Protein AF-0000000075737785 (afdb_homodimer)

Radius of gyration: 27.34 Å; Cα contacts (8 Å, |Δi|>4): 388; chains: 2; bounding box: 65×76×99 Å

Solvent-accessible surface area (backbone atoms only — not comparable to full-atom values): 17115 Å² total; per-residue (Å²): 66,67,68,53,70,59,33,53,51,43,52,52,50,52,49,55,22,55,77,32,73,90,43,61,46,36,66,65,58,53,18,66,75,45,73,43,58,61,70,62,47,52,55,38,50,51,54,36,37,74,68,53,48,28,42,78,43,83,66,94,82,32,24,32,30,54,35,78,55,47,76,72,43,24,50,37,68,54,41,52,72,66,42,72,69,53,69,54,59,80,85,44,52,63,68,82,38,62,66,46,37,35,50,51,50,52,50,49,53,53,39,49,51,50,51,50,54,34,52,69,39,23,47,44,56,49,52,48,47,32,50,54,51,49,47,53,60,65,57,46,83,64,77,69,57,74,74,66,82,84,68,73,88,123,66,68,68,53,68,60,32,52,52,42,51,49,51,51,49,54,22,55,77,33,73,91,43,60,45,37,66,65,58,54,19,63,75,44,73,42,57,60,70,60,47,53,56,39,51,50,51,36,38,75,68,53,47,28,42,78,44,84,65,95,81,31,23,30,30,53,35,78,55,47,76,72,44,23,48,36,67,55,39,51,75,67,42,73,69,54,70,52,59,80,86,42,52,65,70,82,38,60,67,45,37,36,49,50,50,52,52,49,54,52,39,49,51,50,51,51,52,33,53,68,39,22,47,44,57,49,52,48,46,31,49,52,52,50,48,53,61,66,57,42,85,62,78,70,57,77,72,63,84,73,70,77,79,123

pLDDT: mean 84.21, std 17.48, range [23.59, 98.0]

Sequence (308 aa):
MRLQKSTMCGLYAVLELAANPDRQVSAGDIADKYDISLNHLAKVLRALVRARLIESVRGPGGGYRFAGNPKRVTLLDIIALFEDTGLDLQEAASDDHEESRALHKVLRDIDEIAMTTLRSVSITSLLKVIDTERRKTERGPNGASARHSSAGRAMRLQKSTMCGLYAVLELAANPDRQVSAGDIADKYDISLNHLAKVLRALVRARLIESVRGPGGGYRFAGNPKRVTLLDIIALFEDTGLDLQEAASDDHEESRALHKVLRDIDEIAMTTLRSVSITSLLKVIDTERRKTERGPNGASARHSSAGRA

Organism: Rhodopseudomonas palustris (strain ATCC BAA-98 / CGA009) (NCBI:txid258594)

Secondary structure (DSSP, 8-state):
----HHHHHHHHHHHHHHH-TTS-B-HHHHHHHHT--HHHHHHHHHHHHHTTSEEEE-STT-EEEE-S-TTT-BHHHHHHHHS--S---TTSPPTTSHHHHHHHHHHHHHHHHHHHHHHH-BHHHHHHHHHHHHHHHHS-GGGGGGG-------/----HHHHHHHHHHHHHHH-TTS-B-HHHHHHHHT--HHHHHHHHHHHHHTTSEEEE-STT-EEEE-S-TTT-BHHHHHTTTS--S---TTSPPTTSHHHHHHHHHHHHHHHHHHHHHHH-BHHHHHHHHHHHHHHHHS-GGGGGGGSTTSTT-

Structure (mmCIF, N/CA/C/O backbone):
data_AF-0000000075737785-model_v1
#
loop_
_entity.id
_entity.type
_entity.pdbx_description
1 polymer 'RrF2 family transcriptional regulator'
#
loop_
_atom_site.group_PDB
_atom_site.id
_atom_site.type_symbol
_atom_site.label_atom_id
_atom_site.label_alt_id
_atom_site.label_comp_id
_atom_site.label_asym_id
_atom_site.label_entity_id
_atom_site.label_seq_id
_atom_site.pdbx_PDB_ins_code
_atom_site.Cartn_x
_atom_site.Cartn_y
_atom_site.Cartn_z
_atom_site.occupancy
_atom_site.B_iso_or_equiv
_atom_site.auth_seq_id
_atom_site.auth_comp_id
_atom_site.auth_asym_id
_atom_site.auth_atom_id
_atom_site.pdbx_PDB_model_num
ATOM 1 N N . MET A 1 1 ? -2.008 0.371 -5.449 1 64.19 1 MET A N 1
ATOM 2 C CA . MET A 1 1 ? -0.702 -0.076 -4.969 1 64.19 1 MET A CA 1
ATOM 3 C C . MET A 1 1 ? 0.105 -0.707 -6.098 1 64.19 1 MET A C 1
ATOM 5 O O . MET A 1 1 ? -0.453 -1.386 -6.961 1 64.19 1 MET A O 1
ATOM 9 N N . ARG A 1 2 ? 1.366 -0.254 -6.277 1 74.62 2 ARG A N 1
ATOM 10 C CA . ARG A 1 2 ? 2.24 -0.829 -7.293 1 74.62 2 ARG A CA 1
ATOM 11 C C . ARG A 1 2 ? 3.066 -1.977 -6.719 1 74.62 2 ARG A C 1
ATOM 13 O O . ARG A 1 2 ? 3.82 -1.788 -5.762 1 74.62 2 ARG A O 1
ATOM 20 N N . LEU A 1 3 ? 2.811 -3.174 -7.172 1 84.56 3 LEU A N 1
ATOM 21 C CA . LEU A 1 3 ? 3.564 -4.34 -6.723 1 84.56 3 LEU A CA 1
ATOM 22 C C . LEU A 1 3 ? 4.816 -4.539 -7.57 1 84.56 3 LEU A C 1
ATOM 24 O O . LEU A 1 3 ? 4.789 -4.324 -8.781 1 84.56 3 LEU A O 1
ATOM 28 N N . GLN A 1 4 ? 5.828 -4.902 -6.895 1 87.06 4 GLN A N 1
ATOM 29 C CA . GLN A 1 4 ? 7.078 -5.199 -7.586 1 87.06 4 GLN A CA 1
ATOM 30 C C . GLN A 1 4 ? 6.918 -6.383 -8.531 1 87.06 4 GLN A C 1
ATOM 32 O O . GLN A 1 4 ? 6.027 -7.215 -8.352 1 87.06 4 GLN A O 1
ATOM 37 N N . LYS A 1 5 ? 7.797 -6.418 -9.469 1 89.88 5 LYS A N 1
ATOM 38 C CA . LYS A 1 5 ? 7.785 -7.508 -10.438 1 89.88 5 LYS A CA 1
ATOM 39 C C . LYS A 1 5 ? 7.988 -8.859 -9.758 1 89.88 5 LYS A C 1
ATOM 41 O O . LYS A 1 5 ? 7.324 -9.836 -10.102 1 89.88 5 LYS A O 1
ATOM 46 N N . SER A 1 6 ? 8.883 -8.852 -8.805 1 93.75 6 SER A N 1
ATOM 47 C CA . SER A 1 6 ? 9.164 -10.086 -8.078 1 93.75 6 SER A CA 1
ATOM 48 C C . SER A 1 6 ? 7.926 -10.578 -7.328 1 93.75 6 SER A C 1
ATOM 50 O O . SER A 1 6 ? 7.691 -11.781 -7.23 1 93.75 6 SER A O 1
ATOM 52 N N . THR A 1 7 ? 7.211 -9.656 -6.824 1 93.19 7 THR A N 1
ATOM 53 C CA . THR A 1 7 ? 5.988 -10.008 -6.105 1 93.19 7 THR A CA 1
ATOM 54 C C . THR A 1 7 ? 4.988 -10.688 -7.035 1 93.19 7 THR A C 1
ATOM 56 O O . THR A 1 7 ? 4.445 -11.742 -6.711 1 93.19 7 THR A O 1
ATOM 59 N N . MET A 1 8 ? 4.801 -10.102 -8.172 1 92.44 8 MET A N 1
ATOM 60 C CA . MET A 1 8 ? 3.875 -10.672 -9.148 1 92.44 8 MET A CA 1
ATOM 61 C C . MET A 1 8 ? 4.348 -12.047 -9.602 1 92.44 8 MET A C 1
ATOM 63 O O . MET A 1 8 ? 3.551 -12.992 -9.68 1 92.44 8 MET A O 1
ATOM 67 N N . CYS A 1 9 ? 5.586 -12.125 -9.852 1 93.94 9 CYS A N 1
ATOM 68 C CA . CYS A 1 9 ? 6.176 -13.398 -10.25 1 93.94 9 CYS A CA 1
ATOM 69 C C . CYS A 1 9 ? 5.922 -14.469 -9.195 1 93.94 9 CYS A C 1
ATOM 71 O O . CYS A 1 9 ? 5.512 -15.586 -9.523 1 93.94 9 CYS A O 1
ATOM 73 N N . GLY A 1 10 ? 6.133 -14.094 -7.984 1 95.62 10 GLY A N 1
ATOM 74 C CA . GLY A 1 10 ? 5.906 -15.023 -6.891 1 95.62 10 GLY A CA 1
ATOM 75 C C . GLY A 1 10 ? 4.457 -15.461 -6.766 1 95.62 10 GLY A C 1
ATOM 76 O O . GLY A 1 10 ? 4.172 -16.641 -6.551 1 95.62 10 GLY A O 1
ATOM 77 N N . LEU A 1 11 ? 3.631 -14.492 -6.926 1 95 11 LEU A N 1
ATOM 78 C CA . LEU A 1 11 ? 2.205 -14.781 -6.828 1 95 11 LEU A CA 1
ATOM 79 C C . LEU A 1 11 ? 1.763 -15.711 -7.953 1 95 11 LEU A C 1
ATOM 81 O O . LEU A 1 11 ? 1.036 -16.688 -7.715 1 95 11 LEU A O 1
ATOM 85 N N . TYR A 1 12 ? 2.205 -15.508 -9.125 1 94.25 12 TYR A N 1
ATOM 86 C CA . TYR A 1 12 ? 1.896 -16.375 -10.258 1 94.25 12 TYR A CA 1
ATOM 87 C C . TYR A 1 12 ? 2.422 -17.781 -10.023 1 94.25 12 TYR A C 1
ATOM 89 O O . TYR A 1 12 ? 1.706 -18.766 -10.234 1 94.25 12 TYR A O 1
ATOM 97 N N . ALA A 1 13 ? 3.639 -17.844 -9.609 1 95.56 13 ALA A N 1
ATOM 98 C CA . ALA A 1 13 ? 4.285 -19.141 -9.414 1 95.56 13 ALA A CA 1
ATOM 99 C C . ALA A 1 13 ? 3.535 -19.969 -8.375 1 95.56 13 ALA A C 1
ATOM 101 O O . ALA A 1 13 ? 3.211 -21.141 -8.625 1 95.56 13 ALA A O 1
ATOM 102 N N . VAL A 1 14 ? 3.238 -19.375 -7.266 1 96.31 14 VAL A N 1
ATOM 103 C CA . VAL A 1 14 ? 2.584 -20.094 -6.18 1 96.31 14 VAL A CA 1
ATOM 104 C C . VAL A 1 14 ? 1.186 -20.531 -6.617 1 96.31 14 VAL A C 1
ATOM 106 O O . VAL A 1 14 ? 0.771 -21.656 -6.363 1 96.31 14 VAL A O 1
ATOM 109 N N . LEU A 1 15 ? 0.499 -19.609 -7.273 1 94.06 15 LEU A N 1
ATOM 110 C CA . LEU A 1 15 ? -0.853 -19.922 -7.719 1 94.06 15 LEU A CA 1
ATOM 111 C C . LEU A 1 15 ? -0.834 -21.062 -8.727 1 94.06 15 LEU A C 1
ATOM 113 O O . LEU A 1 15 ? -1.658 -21.984 -8.656 1 94.06 15 LEU A O 1
ATOM 117 N N . GLU A 1 16 ? 0.084 -21.016 -9.648 1 93.38 16 GLU A N 1
ATOM 118 C CA . GLU A 1 16 ? 0.229 -22.078 -10.648 1 93.38 16 GLU A CA 1
ATOM 119 C C . GLU A 1 16 ? 0.479 -23.422 -9.992 1 93.38 16 GLU A C 1
ATOM 121 O O . GLU A 1 16 ? -0.161 -24.422 -10.344 1 93.38 16 GLU A O 1
ATOM 126 N N . LEU A 1 17 ? 1.338 -23.406 -9.078 1 95.88 17 LEU A N 1
ATOM 127 C CA . LEU A 1 17 ? 1.709 -24.656 -8.414 1 95.88 17 LEU A CA 1
ATOM 128 C C . LEU A 1 17 ? 0.573 -25.156 -7.527 1 95.88 17 LEU A C 1
ATOM 130 O O . LEU A 1 17 ? 0.324 -26.359 -7.457 1 95.88 17 LEU A O 1
ATOM 134 N N . ALA A 1 18 ? -0.087 -24.266 -6.863 1 94.75 18 ALA A N 1
ATOM 135 C CA . ALA A 1 18 ? -1.2 -24.656 -5.996 1 94.75 18 ALA A CA 1
ATOM 136 C C . ALA A 1 18 ? -2.371 -25.188 -6.816 1 94.75 18 ALA A C 1
ATOM 138 O O . ALA A 1 18 ? -3.117 -26.047 -6.352 1 94.75 18 ALA A O 1
ATOM 139 N N . ALA A 1 19 ? -2.582 -24.609 -7.996 1 91.62 19 ALA A N 1
ATOM 140 C CA . ALA A 1 19 ? -3.662 -25.031 -8.883 1 91.62 19 ALA A CA 1
ATOM 141 C C . ALA A 1 19 ? -3.389 -26.422 -9.453 1 91.62 19 ALA A C 1
ATOM 143 O O . ALA A 1 19 ? -4.293 -27.078 -9.977 1 91.62 19 ALA A O 1
ATOM 144 N N . ASN A 1 20 ? -2.129 -26.844 -9.383 1 89.94 20 ASN A N 1
ATOM 145 C CA . ASN A 1 20 ? -1.696 -28.156 -9.867 1 89.94 20 ASN A CA 1
ATOM 146 C C . ASN A 1 20 ? -1.017 -28.953 -8.766 1 89.94 20 ASN A C 1
ATOM 148 O O . ASN A 1 20 ? 0.161 -29.297 -8.875 1 89.94 20 ASN A O 1
ATOM 152 N N . PRO A 1 21 ? -1.768 -29.359 -7.797 1 87.31 21 PRO A N 1
ATOM 153 C CA . PRO A 1 21 ? -1.162 -29.969 -6.609 1 87.31 21 PRO A CA 1
ATOM 154 C C . PRO A 1 21 ? -0.542 -31.328 -6.898 1 87.31 21 PRO A C 1
ATOM 156 O O . PRO A 1 21 ? 0.352 -31.781 -6.176 1 87.31 21 PRO A O 1
ATOM 159 N N . ASP A 1 22 ? -0.932 -32.031 -7.922 1 86.75 22 ASP A N 1
ATOM 160 C CA . ASP A 1 22 ? -0.483 -33.375 -8.195 1 86.75 22 ASP A CA 1
ATOM 161 C C . ASP A 1 22 ? 0.619 -33.406 -9.25 1 86.75 22 ASP A C 1
ATOM 163 O O . ASP A 1 22 ? 1.027 -34.469 -9.711 1 86.75 22 ASP A O 1
ATOM 167 N N . ARG A 1 23 ? 1.037 -32.25 -9.633 1 88.5 23 ARG A N 1
ATOM 168 C CA . ARG A 1 23 ? 2.029 -32.188 -10.703 1 88.5 23 ARG A CA 1
ATOM 169 C C . ARG A 1 23 ? 3.188 -31.281 -10.336 1 88.5 23 ARG A C 1
ATOM 171 O O . ARG A 1 23 ? 3.006 -30.312 -9.594 1 88.5 23 ARG A O 1
ATOM 178 N N . GLN A 1 24 ? 4.348 -31.672 -10.766 1 93.75 24 GLN A N 1
ATOM 179 C CA . GLN A 1 24 ? 5.508 -30.797 -10.742 1 93.75 24 GLN A CA 1
ATOM 180 C C . GLN A 1 24 ? 5.555 -29.906 -11.984 1 93.75 24 GLN A C 1
ATOM 182 O O . GLN A 1 24 ? 5.285 -30.375 -13.094 1 93.75 24 GLN A O 1
ATOM 187 N N . VAL A 1 25 ? 5.75 -28.688 -11.773 1 95.56 25 VAL A N 1
ATOM 188 C CA . VAL A 1 25 ? 5.82 -27.75 -12.891 1 95.56 25 VAL A CA 1
ATOM 189 C C . VAL A 1 25 ? 7.23 -27.172 -13 1 95.56 25 VAL A C 1
ATOM 191 O O . VAL A 1 25 ? 7.812 -26.75 -11.992 1 95.56 25 VAL A O 1
ATOM 194 N N . SER A 1 26 ? 7.77 -27.172 -14.195 1 95.38 26 SER A N 1
ATOM 195 C CA . SER A 1 26 ? 9.125 -26.656 -14.383 1 95.38 26 SER A CA 1
ATOM 196 C C . SER A 1 26 ? 9.141 -25.125 -14.375 1 95.38 26 SER A C 1
ATOM 198 O O . SER A 1 26 ? 8.117 -24.484 -14.656 1 95.38 26 SER A O 1
ATOM 200 N N . ALA A 1 27 ? 10.367 -24.562 -14.016 1 95.94 27 ALA A N 1
ATOM 201 C CA . ALA A 1 27 ? 10.531 -23.125 -14.102 1 95.94 27 ALA A CA 1
ATOM 202 C C . ALA A 1 27 ? 10.258 -22.625 -15.516 1 95.94 27 ALA A C 1
ATOM 204 O O . ALA A 1 27 ? 9.672 -21.547 -15.695 1 95.94 27 ALA A O 1
ATOM 205 N N . GLY A 1 28 ? 10.648 -23.375 -16.5 1 95.38 28 GLY A N 1
ATOM 206 C CA . GLY A 1 28 ? 10.414 -23.016 -17.891 1 95.38 28 GLY A CA 1
ATOM 207 C C . GLY A 1 28 ? 8.945 -22.891 -18.234 1 95.38 28 GLY A C 1
ATOM 208 O O . GLY A 1 28 ? 8.531 -21.953 -18.906 1 95.38 28 GLY A O 1
ATOM 209 N N . ASP A 1 29 ? 8.172 -23.859 -17.797 1 94.62 29 ASP A N 1
ATOM 210 C CA . ASP A 1 29 ? 6.738 -23.844 -18.062 1 94.62 29 ASP A CA 1
ATOM 211 C C . ASP A 1 29 ? 6.074 -22.609 -17.438 1 94.62 29 ASP A C 1
ATOM 213 O O . ASP A 1 29 ? 5.238 -21.969 -18.078 1 94.62 29 ASP A O 1
ATOM 217 N N . ILE A 1 30 ? 6.438 -22.328 -16.219 1 95 30 ILE A N 1
ATOM 218 C CA . ILE A 1 30 ? 5.875 -21.188 -15.516 1 95 30 ILE A CA 1
ATOM 219 C C . ILE A 1 30 ? 6.285 -19.891 -16.234 1 95 30 ILE A C 1
ATOM 221 O O . ILE A 1 30 ? 5.449 -19.031 -16.484 1 95 30 ILE A O 1
ATOM 225 N N . ALA A 1 31 ? 7.527 -19.781 -16.578 1 95.5 31 ALA A N 1
ATOM 226 C CA . ALA A 1 31 ? 8.055 -18.609 -17.25 1 95.5 31 ALA A CA 1
ATOM 227 C C . ALA A 1 31 ? 7.328 -18.359 -18.578 1 95.5 31 ALA A C 1
ATOM 229 O O . ALA A 1 31 ? 6.941 -17.234 -18.875 1 95.5 31 ALA A O 1
ATOM 230 N N . ASP A 1 32 ? 7.129 -19.391 -19.328 1 93.88 32 ASP A N 1
ATOM 231 C CA . ASP A 1 32 ? 6.469 -19.281 -20.625 1 93.88 32 ASP A CA 1
ATOM 232 C C . ASP A 1 32 ? 5.004 -18.891 -20.469 1 93.88 32 ASP A C 1
ATOM 234 O O . ASP A 1 32 ? 4.504 -18.031 -21.219 1 93.88 32 ASP A O 1
ATOM 238 N N . LYS A 1 33 ? 4.355 -19.469 -19.516 1 93 33 LYS A N 1
ATOM 239 C CA . LYS A 1 33 ? 2.928 -19.234 -19.312 1 93 33 LYS A CA 1
ATOM 240 C C . LYS A 1 33 ? 2.658 -17.781 -18.938 1 93 33 LYS A C 1
ATOM 242 O O . LYS A 1 33 ? 1.685 -17.172 -19.391 1 93 33 LYS A O 1
ATOM 247 N N . TYR A 1 34 ? 3.537 -17.219 -18.141 1 92.62 34 TYR A N 1
ATOM 248 C CA . TYR A 1 34 ? 3.258 -15.898 -17.578 1 92.62 34 TYR A CA 1
ATOM 249 C C . TYR A 1 34 ? 4.191 -14.844 -18.172 1 92.62 34 TYR A C 1
ATOM 251 O O . TYR A 1 34 ? 4.246 -13.711 -17.688 1 92.62 34 TYR A O 1
ATOM 259 N N . ASP A 1 35 ? 4.953 -15.18 -19.109 1 91 35 ASP A N 1
ATOM 260 C CA . ASP A 1 35 ? 5.84 -14.273 -19.828 1 91 35 ASP A CA 1
ATOM 261 C C . ASP A 1 35 ? 6.812 -13.586 -18.875 1 91 35 ASP A C 1
ATOM 263 O O . ASP A 1 35 ? 6.895 -12.352 -18.844 1 91 35 ASP A O 1
ATOM 267 N N . ILE A 1 36 ? 7.473 -14.453 -18.125 1 92.56 36 ILE A N 1
ATOM 268 C CA . ILE A 1 36 ? 8.492 -14.008 -17.172 1 92.56 36 ILE A CA 1
ATOM 269 C C . ILE A 1 36 ? 9.852 -14.555 -17.594 1 92.56 36 ILE A C 1
ATOM 271 O O . ILE A 1 36 ? 9.953 -15.695 -18.062 1 92.56 36 ILE A O 1
ATOM 275 N N . SER A 1 37 ? 10.844 -13.695 -17.422 1 94.25 37 SER A N 1
ATOM 276 C CA . SER A 1 37 ? 12.18 -14.195 -17.719 1 94.25 37 SER A CA 1
ATOM 277 C C . SER A 1 37 ? 12.57 -15.328 -16.766 1 94.25 37 SER A C 1
ATOM 279 O O . SER A 1 37 ? 12.258 -15.273 -15.586 1 94.25 37 SER A O 1
ATOM 281 N N . LEU A 1 38 ? 13.273 -16.328 -17.344 1 95.56 38 LEU A N 1
ATOM 282 C CA . LEU A 1 38 ? 13.695 -17.469 -16.547 1 95.56 38 LEU A CA 1
ATOM 283 C C . LEU A 1 38 ? 14.625 -17.031 -15.422 1 95.56 38 LEU A C 1
ATOM 285 O O . LEU A 1 38 ? 14.555 -17.547 -14.305 1 95.56 38 LEU A O 1
ATOM 289 N N . ASN A 1 39 ? 15.43 -16.062 -15.727 1 95.88 39 ASN A N 1
ATOM 290 C CA . ASN A 1 39 ? 16.375 -15.562 -14.734 1 95.88 39 ASN A CA 1
ATOM 291 C C . ASN A 1 39 ? 15.648 -14.914 -13.555 1 95.88 39 ASN A C 1
ATOM 293 O O . ASN A 1 39 ? 15.969 -15.195 -12.398 1 95.88 39 ASN A O 1
ATOM 297 N N . HIS A 1 40 ? 14.719 -14.141 -13.836 1 95.19 40 HIS A N 1
ATOM 298 C CA . HIS A 1 40 ? 13.953 -13.492 -12.781 1 95.19 40 HIS A CA 1
ATOM 299 C C . HIS A 1 40 ? 13.141 -14.516 -11.984 1 95.19 40 HIS A C 1
ATOM 301 O O . HIS A 1 40 ? 13.102 -14.453 -10.75 1 95.19 40 HIS A O 1
ATOM 307 N N . LEU A 1 41 ? 12.562 -15.391 -12.695 1 96.75 41 LEU A N 1
ATOM 308 C CA . LEU A 1 41 ? 11.734 -16.406 -12.047 1 96.75 41 LEU A CA 1
ATOM 309 C C . LEU A 1 41 ? 12.586 -17.297 -11.141 1 96.75 41 LEU A C 1
ATOM 311 O O . LEU A 1 41 ? 12.164 -17.656 -10.039 1 96.75 41 LEU A O 1
ATOM 315 N N . ALA A 1 42 ? 13.734 -17.641 -11.594 1 96.44 42 ALA A N 1
ATOM 316 C CA . ALA A 1 42 ? 14.609 -18.516 -10.812 1 96.44 42 ALA A CA 1
ATOM 317 C C . ALA A 1 42 ? 14.914 -17.906 -9.453 1 96.44 42 ALA A C 1
ATOM 319 O O . ALA A 1 42 ? 14.898 -18.594 -8.43 1 96.44 42 ALA A O 1
ATOM 320 N N . LYS A 1 43 ? 15.148 -16.609 -9.422 1 97.31 43 LYS A N 1
ATOM 321 C CA . LYS A 1 43 ? 15.414 -15.891 -8.172 1 97.31 43 LYS A CA 1
ATOM 322 C C . LYS A 1 43 ? 14.195 -15.922 -7.254 1 97.31 43 LYS A C 1
ATOM 324 O O . LYS A 1 43 ? 14.32 -16.156 -6.051 1 97.31 43 LYS A O 1
ATOM 329 N N . VAL A 1 44 ? 13.125 -15.719 -7.84 1 97.75 44 VAL A N 1
ATOM 330 C CA . VAL A 1 44 ? 11.875 -15.688 -7.094 1 97.75 44 VAL A CA 1
ATOM 331 C C . VAL A 1 44 ? 11.57 -17.078 -6.539 1 97.75 44 VAL A C 1
ATOM 333 O O . VAL A 1 44 ? 11.188 -17.219 -5.379 1 97.75 44 VAL A O 1
ATOM 336 N N . LEU A 1 45 ? 11.773 -18.094 -7.398 1 98 45 LEU A N 1
ATOM 337 C CA . LEU A 1 45 ? 11.516 -19.469 -6.977 1 98 45 LEU A CA 1
ATOM 338 C C . LEU A 1 45 ? 12.43 -19.859 -5.824 1 98 45 LEU A C 1
ATOM 340 O O . LEU A 1 45 ? 12.008 -20.562 -4.902 1 98 45 LEU A O 1
ATOM 344 N N . ARG A 1 46 ? 13.586 -19.438 -5.859 1 97.75 46 ARG A N 1
ATOM 345 C CA . ARG A 1 46 ? 14.516 -19.719 -4.773 1 97.75 46 ARG A CA 1
ATOM 346 C C . ARG A 1 46 ? 14.023 -19.125 -3.459 1 97.75 46 ARG A C 1
ATOM 348 O O . ARG A 1 46 ? 14.109 -19.766 -2.41 1 97.75 46 ARG A O 1
ATOM 355 N N . ALA A 1 47 ? 13.562 -17.922 -3.564 1 97.88 47 ALA A N 1
ATOM 356 C CA . ALA A 1 47 ? 13.031 -17.25 -2.373 1 97.88 47 ALA A CA 1
ATOM 357 C C . ALA A 1 47 ? 11.82 -18 -1.825 1 97.88 47 ALA A C 1
ATOM 359 O O . ALA A 1 47 ? 11.672 -18.156 -0.61 1 97.88 47 ALA A O 1
ATOM 360 N N . LEU A 1 48 ? 10.992 -18.453 -2.666 1 97.88 48 LEU A N 1
ATOM 361 C CA . LEU A 1 48 ? 9.789 -19.172 -2.266 1 97.88 48 LEU A CA 1
ATOM 362 C C . LEU A 1 48 ? 10.148 -20.516 -1.616 1 97.88 48 LEU A C 1
ATOM 364 O O . LEU A 1 48 ? 9.492 -20.938 -0.66 1 97.88 48 LEU A O 1
ATOM 368 N N . VAL A 1 49 ? 11.141 -21.203 -2.145 1 97.44 49 VAL A N 1
ATOM 369 C CA . VAL A 1 49 ? 11.617 -22.453 -1.571 1 97.44 49 VAL A CA 1
ATOM 370 C C . VAL A 1 49 ? 12.172 -22.219 -0.171 1 97.44 49 VAL A C 1
ATOM 372 O O . VAL A 1 49 ? 11.852 -22.953 0.768 1 97.44 49 VAL A O 1
ATOM 375 N N . ARG A 1 50 ? 12.945 -21.172 -0.08 1 97.12 50 ARG A N 1
ATOM 376 C CA . ARG A 1 50 ? 13.531 -20.828 1.212 1 97.12 50 ARG A CA 1
ATOM 377 C C . ARG A 1 50 ? 12.445 -20.531 2.244 1 97.12 50 ARG A C 1
ATOM 379 O O . ARG A 1 50 ? 12.609 -20.828 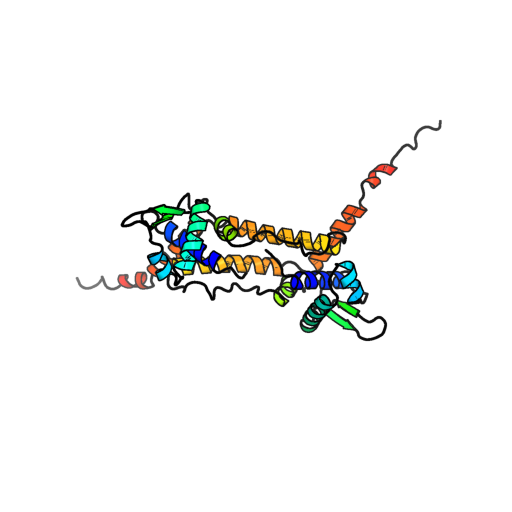3.428 1 97.12 50 ARG A O 1
ATOM 386 N N . ALA A 1 51 ? 11.383 -20 1.761 1 96.06 51 ALA A N 1
ATOM 387 C CA . ALA A 1 51 ? 10.273 -19.641 2.645 1 96.06 51 ALA A CA 1
ATOM 388 C C . ALA A 1 51 ? 9.375 -20.859 2.887 1 96.06 51 ALA A C 1
ATOM 390 O O . ALA A 1 51 ? 8.359 -20.75 3.58 1 96.06 51 ALA A O 1
ATOM 391 N N . ARG A 1 52 ? 9.633 -21.953 2.256 1 95.69 52 ARG A N 1
ATOM 392 C CA . ARG A 1 52 ? 8.938 -23.234 2.412 1 95.69 52 ARG A CA 1
ATOM 393 C C . ARG A 1 52 ? 7.508 -23.141 1.888 1 95.69 52 ARG A C 1
ATOM 395 O O . ARG A 1 52 ? 6.602 -23.781 2.416 1 95.69 52 ARG A O 1
ATOM 402 N N . LEU A 1 53 ? 7.316 -22.297 0.957 1 96.12 53 LEU A N 1
ATOM 403 C CA . LEU A 1 53 ? 6.012 -22.188 0.319 1 96.12 53 LEU A CA 1
ATOM 404 C C . LEU A 1 53 ? 5.883 -23.172 -0.838 1 96.12 53 LEU A C 1
ATOM 406 O O . LEU A 1 53 ? 4.773 -23.609 -1.175 1 96.12 53 LEU A O 1
ATOM 410 N N . ILE A 1 54 ? 7.039 -23.469 -1.441 1 97 54 ILE A N 1
ATOM 411 C CA . ILE A 1 54 ? 7.113 -24.469 -2.494 1 97 54 ILE A CA 1
ATOM 412 C C . ILE A 1 54 ? 8.328 -25.375 -2.268 1 97 54 ILE A C 1
ATOM 414 O O . ILE A 1 54 ? 9.164 -25.094 -1.404 1 97 54 ILE A O 1
ATOM 418 N N . GLU A 1 55 ? 8.359 -26.453 -3.043 1 96.25 55 GLU A N 1
ATOM 419 C CA . GLU A 1 55 ? 9.477 -27.391 -2.994 1 96.25 55 GLU A CA 1
ATOM 420 C C . GLU A 1 55 ? 10.07 -27.625 -4.383 1 96.25 55 GLU A C 1
ATOM 422 O O . GLU A 1 55 ? 9.344 -27.641 -5.379 1 96.25 55 GLU A O 1
ATOM 427 N N . SER A 1 56 ? 11.359 -27.812 -4.391 1 95.88 56 SER A N 1
ATOM 428 C CA . SER A 1 56 ? 12.047 -28.109 -5.641 1 95.88 56 SER A CA 1
ATOM 429 C C . SER A 1 56 ? 12.398 -29.594 -5.727 1 95.88 56 SER A C 1
ATOM 431 O O . SER A 1 56 ? 12.836 -30.188 -4.742 1 95.88 56 SER A O 1
ATOM 433 N N . VAL A 1 57 ? 12.125 -30.188 -6.824 1 91.88 57 VAL A N 1
ATOM 434 C CA . VAL A 1 57 ? 12.492 -31.562 -7.094 1 91.88 57 VAL A CA 1
ATOM 435 C C . VAL A 1 57 ? 13.531 -31.625 -8.211 1 91.88 57 VAL A C 1
ATOM 437 O O . VAL A 1 57 ? 13.312 -31.078 -9.297 1 91.88 57 VAL A O 1
ATOM 440 N N . ARG A 1 58 ? 14.648 -32.25 -7.914 1 89 58 ARG A N 1
ATOM 441 C CA . ARG A 1 58 ? 15.734 -32.344 -8.875 1 89 58 ARG A CA 1
ATOM 442 C C . ARG A 1 58 ? 15.562 -33.562 -9.797 1 89 58 ARG A C 1
ATOM 444 O O . ARG A 1 58 ? 14.867 -34.5 -9.438 1 89 58 ARG A O 1
ATOM 451 N N . GLY A 1 59 ? 16.203 -33.625 -11.023 1 85.25 59 GLY A N 1
ATOM 452 C CA . GLY A 1 59 ? 16.25 -34.781 -11.93 1 85.25 59 GLY A CA 1
ATOM 453 C C . GLY A 1 59 ? 15.328 -34.625 -13.125 1 85.25 59 GLY A C 1
ATOM 454 O O . GLY A 1 59 ? 14.664 -33.594 -13.273 1 85.25 59 GLY A O 1
ATOM 455 N N . PRO A 1 60 ? 15.414 -35.656 -13.984 1 83.38 60 PRO A N 1
ATOM 456 C CA . PRO A 1 60 ? 14.516 -35.625 -15.148 1 83.38 60 PRO A CA 1
ATOM 457 C C . PRO A 1 60 ? 13.047 -35.562 -14.758 1 83.38 60 PRO A C 1
ATOM 459 O O . PRO A 1 60 ? 12.594 -36.312 -13.891 1 83.38 60 PRO A O 1
ATOM 462 N N . GLY A 1 61 ? 12.273 -34.594 -15.172 1 83.12 61 GLY A N 1
ATOM 463 C CA . GLY A 1 61 ? 10.883 -34.375 -14.82 1 83.12 61 GLY A CA 1
ATOM 464 C C . GLY A 1 61 ? 10.695 -33.531 -13.57 1 83.12 61 GLY A C 1
ATOM 465 O O . GLY A 1 61 ? 9.586 -33.469 -13.031 1 83.12 61 GLY A O 1
ATOM 466 N N . GLY A 1 62 ? 11.953 -33.156 -13.156 1 89.5 62 GLY A N 1
ATOM 467 C CA . GLY A 1 62 ? 11.883 -32.312 -11.961 1 89.5 62 GLY A CA 1
ATOM 468 C C . GLY A 1 62 ? 11.172 -31 -12.195 1 89.5 62 GLY A C 1
ATOM 469 O O . GLY A 1 62 ? 10.594 -30.781 -13.266 1 89.5 62 GLY A O 1
ATOM 470 N N . GLY A 1 63 ? 11.023 -30.188 -11.07 1 95.88 63 GLY A N 1
ATOM 471 C CA . GLY A 1 63 ? 10.297 -28.922 -11.047 1 95.88 63 GLY A CA 1
ATOM 472 C C . GLY A 1 63 ? 9.953 -28.469 -9.648 1 95.88 63 GLY A C 1
ATOM 473 O O . GLY A 1 63 ? 10.773 -28.578 -8.734 1 95.88 63 GLY A O 1
ATOM 474 N N . TYR A 1 64 ? 8.922 -27.844 -9.656 1 97.19 64 TYR A N 1
ATOM 475 C CA . TYR A 1 64 ? 8.469 -27.266 -8.398 1 97.19 64 TYR A CA 1
ATOM 476 C C . TYR A 1 64 ? 7.059 -27.734 -8.055 1 97.19 64 TYR A C 1
ATOM 478 O O . TYR A 1 64 ? 6.27 -28.062 -8.953 1 97.19 64 TYR A O 1
ATOM 486 N N . ARG A 1 65 ? 6.809 -27.859 -6.855 1 95.31 65 ARG A N 1
ATOM 487 C CA . ARG A 1 65 ? 5.461 -28.156 -6.387 1 95.31 65 ARG A CA 1
ATOM 488 C C . ARG A 1 65 ? 5.094 -27.297 -5.18 1 95.31 65 ARG A C 1
ATOM 490 O O . ARG A 1 65 ? 5.969 -26.828 -4.461 1 95.31 65 ARG A O 1
ATOM 497 N N . PHE A 1 66 ? 3.771 -27.078 -5.043 1 95.5 66 PHE A N 1
ATOM 498 C CA . PHE A 1 66 ? 3.291 -26.328 -3.891 1 95.5 66 PHE A CA 1
ATOM 499 C C . PHE A 1 66 ? 3.564 -27.078 -2.598 1 95.5 66 PHE A C 1
ATOM 501 O O . PHE A 1 66 ? 3.385 -28.297 -2.533 1 95.5 66 PHE A O 1
ATOM 508 N N . ALA A 1 67 ? 4.176 -26.234 -1.665 1 88.69 67 ALA A N 1
ATOM 509 C CA . ALA A 1 67 ? 4.504 -26.828 -0.373 1 88.69 67 ALA A CA 1
ATOM 510 C C . ALA A 1 67 ? 3.609 -26.266 0.731 1 88.69 67 ALA A C 1
ATOM 512 O O . ALA A 1 67 ? 3.381 -25.062 0.807 1 88.69 67 ALA A O 1
ATOM 513 N N . GLY A 1 68 ? 2.857 -27.016 1.39 1 81.38 68 GLY A N 1
ATOM 514 C CA . GLY A 1 68 ? 2.062 -26.578 2.529 1 81.38 68 GLY A CA 1
ATOM 515 C C . GLY A 1 68 ? 0.569 -26.688 2.289 1 81.38 68 GLY A C 1
ATOM 516 O O . GLY A 1 68 ? 0.134 -27.297 1.307 1 81.38 68 GLY A O 1
ATOM 517 N N . ASN A 1 69 ? -0.17 -26.047 3.154 1 90.31 69 ASN A N 1
ATOM 518 C CA . ASN A 1 69 ? -1.628 -26.031 3.105 1 90.31 69 ASN A CA 1
ATOM 519 C C . ASN A 1 69 ? -2.154 -24.75 2.469 1 90.31 69 ASN A C 1
ATOM 521 O O . ASN A 1 69 ? -1.986 -23.656 3.023 1 90.31 69 ASN A O 1
ATOM 525 N N . PRO A 1 70 ? -2.73 -24.844 1.235 1 93.81 70 PRO A N 1
ATOM 526 C CA . PRO A 1 70 ? -3.209 -23.656 0.541 1 93.81 70 PRO A CA 1
ATOM 527 C C . PRO A 1 70 ? -4.211 -22.844 1.369 1 93.81 70 PRO A C 1
ATOM 529 O O . PRO A 1 70 ? -4.441 -21.672 1.093 1 93.81 70 PRO A O 1
ATOM 532 N N . LYS A 1 71 ? -4.812 -23.469 2.383 1 93.81 71 LYS A N 1
ATOM 533 C CA . LYS A 1 71 ? -5.762 -22.781 3.262 1 93.81 71 LYS A CA 1
ATOM 534 C C . LYS A 1 71 ? -5.043 -21.844 4.227 1 93.81 71 LYS A C 1
ATOM 536 O O . LYS A 1 71 ? -5.641 -20.891 4.738 1 93.81 71 LYS A O 1
ATOM 541 N N . ARG A 1 72 ? -3.773 -22.156 4.43 1 95.06 72 ARG A N 1
ATOM 542 C CA . ARG A 1 72 ? -3.031 -21.406 5.445 1 95.06 72 ARG A CA 1
ATOM 543 C C . ARG A 1 72 ? -2.096 -20.391 4.809 1 95.06 72 ARG A C 1
ATOM 545 O O . ARG A 1 72 ? -1.752 -19.391 5.43 1 95.06 72 ARG A O 1
ATOM 552 N N . VAL A 1 73 ? -1.655 -20.688 3.588 1 96.25 73 VAL A N 1
ATOM 553 C CA . VAL A 1 73 ? -0.789 -19.734 2.889 1 96.25 73 VAL A CA 1
ATOM 554 C C . VAL A 1 73 ? -1.617 -18.578 2.357 1 96.25 73 VAL A C 1
ATOM 556 O O . VAL A 1 73 ? -2.596 -18.766 1.635 1 96.25 73 VAL A O 1
ATOM 559 N N . THR A 1 74 ? -1.22 -17.344 2.734 1 96.69 74 THR A N 1
ATOM 560 C CA . THR A 1 74 ? -1.999 -16.156 2.377 1 96.69 74 THR A CA 1
ATOM 561 C C . THR A 1 74 ? -1.23 -15.281 1.395 1 96.69 74 THR A C 1
ATOM 563 O O . THR A 1 74 ? -0.047 -15.516 1.14 1 96.69 74 THR A O 1
ATOM 566 N N . LEU A 1 75 ? -1.881 -14.297 0.868 1 95.56 75 LEU A N 1
ATOM 567 C CA . LEU A 1 75 ? -1.23 -13.336 -0.014 1 95.56 75 LEU A CA 1
ATOM 568 C C . LEU A 1 75 ? -0.108 -12.602 0.714 1 95.56 75 LEU A C 1
ATOM 570 O O . LEU A 1 75 ? 0.947 -12.344 0.133 1 95.56 75 LEU A O 1
ATOM 574 N N . LEU A 1 76 ? -0.391 -12.305 1.973 1 94.81 76 LEU A N 1
ATOM 575 C CA . LEU A 1 76 ? 0.618 -11.586 2.738 1 94.81 76 LEU A CA 1
ATOM 576 C C . LEU A 1 76 ? 1.904 -12.398 2.846 1 94.81 76 LEU A C 1
ATOM 578 O O . LEU A 1 76 ? 3.002 -11.844 2.76 1 94.81 76 LEU A O 1
ATOM 582 N N . ASP A 1 77 ? 1.772 -13.703 3.023 1 95.69 77 ASP A N 1
ATOM 583 C CA . ASP A 1 77 ? 2.938 -14.57 3.146 1 95.69 77 ASP A CA 1
ATOM 584 C C . ASP A 1 77 ? 3.848 -14.453 1.927 1 95.69 77 ASP A C 1
ATOM 586 O O . ASP A 1 77 ? 5.07 -14.508 2.051 1 95.69 77 ASP A O 1
ATOM 590 N N . ILE A 1 78 ? 3.264 -14.266 0.78 1 95.69 78 ILE A N 1
ATOM 591 C CA . ILE A 1 78 ? 4.023 -14.203 -0.465 1 95.69 78 ILE A CA 1
ATOM 592 C C . ILE A 1 78 ? 4.527 -12.781 -0.69 1 95.69 78 ILE A C 1
ATOM 594 O O . ILE A 1 78 ? 5.715 -12.57 -0.966 1 95.69 78 ILE A O 1
ATOM 598 N N . ILE A 1 79 ? 3.695 -11.836 -0.484 1 93.94 79 ILE A N 1
ATOM 599 C CA . ILE A 1 79 ? 4.008 -10.438 -0.759 1 93.94 79 ILE A CA 1
ATOM 600 C C . ILE A 1 79 ? 5.117 -9.969 0.179 1 93.94 79 ILE A C 1
ATOM 602 O O . ILE A 1 79 ? 6.023 -9.242 -0.237 1 93.94 79 ILE A O 1
ATOM 606 N N . ALA A 1 80 ? 5.086 -10.422 1.377 1 93.31 80 ALA A N 1
ATOM 607 C CA . ALA A 1 80 ? 6.043 -9.984 2.391 1 93.31 80 ALA A CA 1
ATOM 608 C C . ALA A 1 80 ? 7.453 -10.461 2.055 1 93.31 80 ALA A C 1
ATOM 610 O O . ALA A 1 80 ? 8.438 -9.945 2.602 1 93.31 80 ALA A O 1
ATOM 611 N N . LEU A 1 81 ? 7.555 -11.414 1.204 1 94.56 81 LEU A N 1
ATOM 612 C CA . LEU A 1 81 ? 8.867 -11.914 0.805 1 94.56 81 LEU A CA 1
ATOM 613 C C . LEU A 1 81 ? 9.578 -10.906 -0.099 1 94.56 81 LEU A C 1
ATOM 615 O O . LEU A 1 81 ? 10.805 -10.883 -0.162 1 94.56 81 LEU A O 1
ATOM 619 N N . PHE A 1 82 ? 8.781 -10.078 -0.782 1 93.25 82 PHE A N 1
ATOM 620 C CA . PHE A 1 82 ? 9.391 -9.273 -1.838 1 93.25 82 PHE A CA 1
ATOM 621 C C . PHE A 1 82 ? 9.133 -7.789 -1.606 1 93.25 82 PHE A C 1
ATOM 623 O O . PHE A 1 82 ? 9.695 -6.941 -2.303 1 93.25 82 PHE A O 1
ATOM 630 N N . GLU A 1 83 ? 8.195 -7.484 -0.73 1 87.25 83 GLU A N 1
ATOM 631 C CA . GLU A 1 83 ? 7.852 -6.102 -0.428 1 87.25 83 GLU A CA 1
ATOM 632 C C . GLU A 1 83 ? 8.148 -5.762 1.029 1 87.25 83 GLU A C 1
ATOM 634 O O . GLU A 1 83 ? 8.039 -6.621 1.906 1 87.25 83 GLU A O 1
ATOM 639 N N . ASP A 1 84 ? 8.438 -4.527 1.235 1 81.5 84 ASP A N 1
ATOM 640 C CA . ASP A 1 84 ? 8.492 -4.055 2.613 1 81.5 84 ASP A CA 1
ATOM 641 C C . ASP A 1 84 ? 7.094 -3.752 3.148 1 81.5 84 ASP A C 1
ATOM 643 O O . ASP A 1 84 ? 6.523 -2.701 2.846 1 81.5 84 ASP A O 1
ATOM 647 N N . THR A 1 85 ? 6.324 -4.672 3.828 1 74.38 85 THR A N 1
ATOM 648 C CA . THR A 1 85 ? 4.926 -4.59 4.23 1 74.38 85 THR A CA 1
ATOM 649 C C . THR A 1 85 ? 4.785 -3.838 5.551 1 74.38 85 THR A C 1
ATOM 651 O O . THR A 1 85 ? 3.678 -3.482 5.957 1 74.38 85 THR A O 1
ATOM 654 N N . GLY A 1 86 ? 5.801 -3.25 6.145 1 70.94 86 GLY A N 1
ATOM 655 C CA . GLY A 1 86 ? 5.668 -2.465 7.359 1 70.94 86 GLY A CA 1
ATOM 656 C C . GLY A 1 86 ? 5.758 -0.97 7.117 1 70.94 86 GLY A C 1
ATOM 657 O O . GLY A 1 86 ? 6.422 -0.526 6.176 1 70.94 86 GLY A O 1
ATOM 658 N N . LEU A 1 87 ? 4.672 -0.314 7.801 1 69.12 87 LEU A N 1
ATOM 659 C CA . LEU A 1 87 ? 4.758 1.14 7.711 1 69.12 87 LEU A CA 1
ATOM 660 C C . LEU A 1 87 ? 6.113 1.635 8.195 1 69.12 87 LEU A C 1
ATOM 662 O O . LEU A 1 87 ? 6.531 1.316 9.312 1 69.12 87 LEU A O 1
ATOM 666 N N . ASP A 1 88 ? 6.898 2.016 7.242 1 68.88 88 ASP A N 1
ATOM 667 C CA . ASP A 1 88 ? 8.188 2.568 7.633 1 68.88 88 ASP A CA 1
ATOM 668 C C . ASP A 1 88 ? 8.125 4.09 7.738 1 68.88 88 ASP A C 1
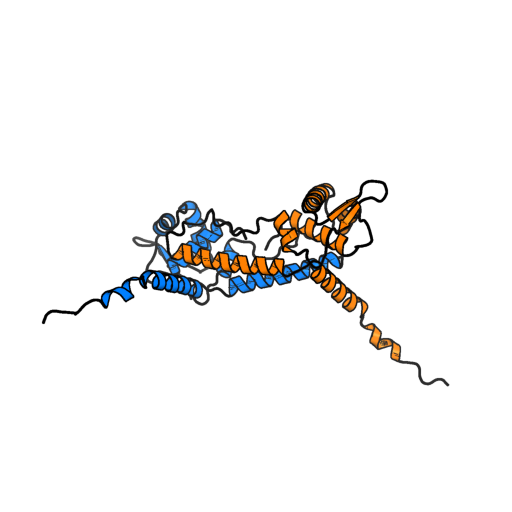ATOM 670 O O . ASP A 1 88 ? 8.18 4.793 6.727 1 68.88 88 ASP A O 1
ATOM 674 N N . LEU A 1 89 ? 7.875 4.477 8.984 1 69.81 89 LEU A N 1
ATOM 675 C CA . LEU A 1 89 ? 7.824 5.906 9.266 1 69.81 89 LEU A CA 1
ATOM 676 C C . LEU A 1 89 ? 9.188 6.43 9.688 1 69.81 89 LEU A C 1
ATOM 678 O O . LEU A 1 89 ? 9.281 7.434 10.398 1 69.81 89 LEU A O 1
ATOM 682 N N . GLN A 1 90 ? 10.227 5.742 9.297 1 60.69 90 GLN A N 1
ATOM 683 C CA . GLN A 1 90 ? 11.562 6.137 9.75 1 60.69 90 GLN A CA 1
ATOM 684 C C . GLN A 1 90 ? 11.898 7.555 9.305 1 60.69 90 GLN A C 1
ATOM 686 O O . GLN A 1 90 ? 12.539 8.305 10.039 1 60.69 90 GLN A O 1
ATOM 691 N N . GLU A 1 91 ? 11.383 7.871 8.18 1 62.31 91 GLU A N 1
ATOM 692 C CA . GLU A 1 91 ? 11.711 9.211 7.707 1 62.31 91 GLU A CA 1
ATOM 693 C C . GLU A 1 91 ? 10.633 10.219 8.094 1 62.31 91 GLU A C 1
ATOM 695 O O . GLU A 1 91 ? 10.719 11.391 7.738 1 62.31 91 GLU A O 1
ATOM 700 N N . ALA A 1 92 ? 9.797 9.625 8.875 1 70.81 92 ALA A N 1
ATOM 701 C CA . ALA A 1 92 ? 8.711 10.508 9.312 1 70.81 92 ALA A CA 1
ATOM 702 C C . ALA A 1 92 ? 9.164 11.406 10.461 1 70.81 92 ALA A C 1
ATOM 704 O O . ALA A 1 92 ? 10.18 11.133 11.109 1 70.81 92 ALA A O 1
ATOM 705 N N . ALA A 1 93 ? 8.586 12.602 10.531 1 75.06 93 ALA A N 1
ATOM 706 C CA . ALA A 1 93 ? 8.852 13.5 11.656 1 75.06 93 ALA A CA 1
ATOM 707 C C . ALA A 1 93 ? 8.695 12.766 12.984 1 75.06 93 ALA A C 1
ATOM 709 O O . ALA A 1 93 ? 8.07 11.711 13.055 1 75.06 93 ALA A O 1
ATOM 710 N N . SER A 1 94 ? 9.453 13.312 13.938 1 76.75 94 SER A N 1
ATOM 711 C CA . SER A 1 94 ? 9.336 12.766 15.281 1 76.75 94 SER A CA 1
ATOM 712 C C . SER A 1 94 ? 7.906 12.859 15.797 1 76.75 94 SER A C 1
ATOM 714 O O . SER A 1 94 ? 7.109 13.648 15.289 1 76.75 94 SER A O 1
ATOM 716 N N . ASP A 1 95 ? 7.559 11.992 16.703 1 77.38 95 ASP A N 1
ATOM 717 C CA . ASP A 1 95 ? 6.246 12.008 17.344 1 77.38 95 ASP A CA 1
ATOM 718 C C . ASP A 1 95 ? 6.18 13.062 18.438 1 77.38 95 ASP A C 1
ATOM 720 O O . ASP A 1 95 ? 5.43 12.922 19.406 1 77.38 95 ASP A O 1
ATOM 724 N N . ASP A 1 96 ? 7.016 14.07 18.234 1 80.75 96 ASP A N 1
ATOM 725 C CA . ASP A 1 96 ? 7.094 15.109 19.266 1 80.75 96 ASP A CA 1
ATOM 726 C C . ASP A 1 96 ? 5.867 16.016 19.219 1 80.75 96 ASP A C 1
ATOM 728 O O . ASP A 1 96 ? 5.512 16.641 20.234 1 80.75 96 ASP A O 1
ATOM 732 N N . HIS A 1 97 ? 5.297 16.016 18.156 1 85.25 97 HIS A N 1
ATOM 733 C CA . HIS A 1 97 ? 4.137 16.891 18 1 85.25 97 HIS A CA 1
ATOM 734 C C . HIS A 1 97 ? 2.848 16.078 17.906 1 85.25 97 HIS A C 1
ATOM 736 O O . HIS A 1 97 ? 2.846 14.961 17.391 1 85.25 97 HIS A O 1
ATOM 742 N N . GLU A 1 98 ? 1.845 16.641 18.422 1 86.38 98 GLU A N 1
ATOM 743 C CA . GLU A 1 98 ? 0.541 15.992 18.438 1 86.38 98 GLU A CA 1
ATOM 744 C C . GLU A 1 98 ? 0.071 15.656 17.031 1 86.38 98 GLU A C 1
ATOM 746 O O . GLU A 1 98 ? -0.501 14.594 16.797 1 86.38 98 GLU A O 1
ATOM 751 N N . GLU A 1 99 ? 0.355 16.578 16.156 1 88.06 99 GLU A N 1
ATOM 752 C CA . GLU A 1 99 ? -0.076 16.375 14.766 1 88.06 99 GLU A CA 1
ATOM 753 C C . GLU A 1 99 ? 0.599 15.164 14.148 1 88.06 99 GLU A C 1
ATOM 755 O O . GLU A 1 99 ? -0.066 14.32 13.547 1 88.06 99 GLU A O 1
ATOM 760 N N . SER A 1 100 ? 1.952 15.039 14.359 1 89.12 100 SER A N 1
ATOM 761 C CA . SER A 1 100 ? 2.684 13.914 13.789 1 89.12 100 SER A CA 1
ATOM 762 C C . SER A 1 100 ? 2.273 12.602 14.445 1 89.12 100 SER A C 1
ATOM 764 O O . SER A 1 100 ? 2.127 11.578 13.773 1 89.12 100 SER A O 1
ATOM 766 N N . ARG A 1 101 ? 2.068 12.641 15.703 1 88.5 101 ARG A N 1
ATOM 767 C CA . ARG A 1 101 ? 1.654 11.445 16.422 1 88.5 101 ARG A CA 1
ATOM 768 C C . ARG A 1 101 ? 0.303 10.945 15.914 1 88.5 101 ARG A C 1
ATOM 770 O O . ARG A 1 101 ? 0.124 9.75 15.68 1 88.5 101 ARG A O 1
ATOM 777 N N . ALA A 1 102 ? -0.643 11.875 15.852 1 89.38 102 ALA A N 1
ATOM 778 C CA . ALA A 1 102 ? -1.974 11.523 15.367 1 89.38 102 ALA A CA 1
ATOM 779 C C . ALA A 1 102 ? -1.907 10.953 13.953 1 89.38 102 ALA A C 1
ATOM 781 O O . ALA A 1 102 ? -2.547 9.945 13.648 1 89.38 102 ALA A O 1
ATOM 782 N N . LEU A 1 103 ? -1.132 11.602 13.133 1 91.62 103 LEU A N 1
ATOM 783 C CA . LEU A 1 103 ? -0.99 11.148 11.75 1 91.62 103 LEU A CA 1
ATOM 784 C C . LEU A 1 103 ? -0.378 9.758 11.695 1 91.62 103 LEU A C 1
ATOM 786 O O . LEU A 1 103 ? -0.883 8.875 10.992 1 91.62 103 LEU A O 1
ATOM 790 N N . HIS A 1 104 ? 0.669 9.562 12.445 1 90.94 104 HIS A N 1
ATOM 791 C CA . HIS A 1 104 ? 1.335 8.266 12.461 1 90.94 104 HIS A CA 1
ATOM 792 C C . HIS A 1 104 ? 0.393 7.172 12.953 1 90.94 104 HIS A C 1
ATOM 794 O O . HIS A 1 104 ? 0.387 6.062 12.406 1 90.94 104 HIS A O 1
ATOM 800 N N . LYS A 1 105 ? -0.335 7.504 13.961 1 90.44 105 LYS A N 1
ATOM 801 C CA . LYS A 1 105 ? -1.297 6.535 14.477 1 90.44 105 LYS A CA 1
ATOM 802 C C . LYS A 1 105 ? -2.311 6.141 13.406 1 90.44 105 LYS A C 1
ATOM 804 O O . LYS A 1 105 ? -2.594 4.953 13.219 1 90.44 105 LYS A O 1
ATOM 809 N N . VAL A 1 106 ? -2.857 7.086 12.766 1 91.19 106 VAL A N 1
ATOM 810 C CA . VAL A 1 106 ? -3.879 6.832 11.75 1 91.19 106 VAL A CA 1
ATOM 811 C C . VAL A 1 106 ? -3.279 6.027 10.602 1 91.19 106 VAL A C 1
ATOM 813 O O . VAL A 1 106 ? -3.898 5.082 10.109 1 91.19 106 VAL A O 1
ATOM 816 N N . LEU A 1 107 ? -2.1 6.391 10.211 1 91.12 107 LEU A N 1
ATOM 817 C CA . LEU A 1 107 ? -1.437 5.672 9.125 1 91.12 107 LEU A CA 1
ATOM 818 C C . LEU A 1 107 ? -1.14 4.234 9.531 1 91.12 107 LEU A C 1
ATOM 820 O O . LEU A 1 107 ? -1.263 3.316 8.711 1 91.12 107 LEU A O 1
ATOM 824 N N . ARG A 1 108 ? -0.742 4.055 10.758 1 90.62 108 ARG A N 1
ATOM 825 C CA . ARG A 1 108 ? -0.51 2.703 11.258 1 90.62 108 ARG A CA 1
ATOM 826 C C . ARG A 1 108 ? -1.796 1.884 11.234 1 90.62 108 ARG A C 1
ATOM 828 O O . ARG A 1 108 ? -1.782 0.708 10.859 1 90.62 108 ARG A O 1
ATOM 835 N N . ASP A 1 109 ? -2.867 2.518 11.656 1 90.75 109 ASP A N 1
ATOM 836 C CA . ASP A 1 109 ? -4.16 1.838 11.648 1 90.75 109 ASP A CA 1
ATOM 837 C C . ASP A 1 109 ? -4.555 1.423 10.234 1 90.75 109 ASP A C 1
ATOM 839 O O . ASP A 1 109 ? -5.043 0.313 10.023 1 90.75 109 ASP A O 1
ATOM 843 N N . ILE A 1 110 ? -4.359 2.25 9.32 1 90.5 110 ILE A N 1
ATOM 844 C CA . ILE A 1 110 ? -4.695 1.966 7.93 1 90.5 110 ILE A CA 1
ATOM 845 C C . ILE A 1 110 ? -3.799 0.848 7.402 1 90.5 110 ILE A C 1
ATOM 847 O O . ILE A 1 110 ? -4.266 -0.05 6.699 1 90.5 110 ILE A O 1
ATOM 851 N N . ASP A 1 111 ? -2.52 0.93 7.711 1 89.12 111 ASP A N 1
ATOM 852 C CA . ASP A 1 111 ? -1.581 -0.117 7.316 1 89.12 111 ASP A CA 1
ATOM 853 C C . ASP A 1 111 ? -2.006 -1.473 7.879 1 89.12 111 ASP A C 1
ATOM 855 O O . ASP A 1 111 ? -1.942 -2.486 7.18 1 89.12 111 ASP A O 1
ATOM 859 N N . GLU A 1 112 ? -2.404 -1.475 9.078 1 91 112 GLU A N 1
ATOM 860 C CA . GLU A 1 112 ? -2.861 -2.709 9.711 1 91 112 GLU A CA 1
ATOM 861 C C . GLU A 1 112 ? -4.082 -3.277 8.992 1 91 112 GLU A C 1
ATOM 863 O O . GLU A 1 112 ? -4.215 -4.496 8.859 1 91 112 GLU A O 1
ATOM 868 N N . ILE A 1 113 ? -4.953 -2.457 8.578 1 90.5 113 ILE A N 1
ATOM 869 C CA . ILE A 1 113 ? -6.125 -2.9 7.828 1 90.5 113 ILE A CA 1
ATOM 870 C C . ILE A 1 113 ? -5.684 -3.559 6.523 1 90.5 113 ILE A C 1
ATOM 872 O O . ILE A 1 113 ? -6.18 -4.625 6.16 1 90.5 113 ILE A O 1
ATOM 876 N N . ALA A 1 114 ? -4.766 -2.963 5.879 1 88.88 114 ALA A N 1
ATOM 877 C CA . ALA A 1 114 ? -4.254 -3.514 4.625 1 88.88 114 ALA A CA 1
ATOM 878 C C . ALA A 1 114 ? -3.596 -4.871 4.852 1 88.88 114 ALA A C 1
ATOM 880 O O . ALA A 1 114 ? -3.859 -5.828 4.121 1 88.88 114 ALA A O 1
ATOM 881 N N . MET A 1 115 ? -2.793 -4.934 5.879 1 90.44 115 MET A N 1
ATOM 882 C CA . MET A 1 115 ? -2.102 -6.18 6.184 1 90.44 115 MET A CA 1
ATOM 883 C C . MET A 1 115 ? -3.096 -7.277 6.555 1 90.44 115 MET A C 1
ATOM 885 O O . MET A 1 115 ? -2.949 -8.422 6.125 1 90.44 115 MET A O 1
ATOM 889 N N . THR A 1 116 ? -4.031 -6.898 7.301 1 93.44 116 THR A N 1
ATOM 890 C CA . THR A 1 116 ? -5.051 -7.855 7.707 1 93.44 116 THR A CA 1
ATOM 891 C C . THR A 1 116 ? -5.844 -8.344 6.5 1 93.44 116 THR A C 1
ATOM 893 O O . THR A 1 116 ? -6.176 -9.531 6.406 1 93.44 116 THR A O 1
ATOM 896 N N . THR A 1 117 ? -6.113 -7.465 5.625 1 92.56 117 THR A N 1
ATOM 897 C CA . THR A 1 117 ? -6.824 -7.836 4.406 1 92.56 117 THR A CA 1
ATOM 898 C C . THR A 1 117 ? -6.004 -8.828 3.584 1 92.56 117 THR A C 1
ATOM 900 O O . THR A 1 117 ? -6.516 -9.859 3.152 1 92.56 117 THR A O 1
ATOM 903 N N . LEU A 1 118 ? -4.758 -8.578 3.416 1 92.56 118 LEU A N 1
ATOM 904 C CA . LEU A 1 118 ? -3.875 -9.461 2.666 1 92.56 118 LEU A CA 1
ATOM 905 C C . LEU A 1 118 ? -3.744 -10.812 3.359 1 92.56 118 LEU A C 1
ATOM 907 O O . LEU A 1 118 ? -3.662 -11.852 2.697 1 92.56 118 LEU A O 1
ATOM 911 N N . ARG A 1 119 ? -3.748 -10.773 4.652 1 94.44 119 ARG A N 1
ATOM 912 C CA . ARG A 1 119 ? -3.619 -11.984 5.457 1 94.44 119 ARG A CA 1
ATOM 913 C C . ARG A 1 119 ? -4.895 -12.82 5.395 1 94.44 119 ARG A C 1
ATOM 915 O O . ARG A 1 119 ? -4.863 -14.031 5.617 1 94.44 119 ARG A O 1
ATOM 922 N N . SER A 1 120 ? -5.984 -12.227 5.105 1 95.56 120 SER A N 1
ATOM 923 C CA . SER A 1 120 ? -7.273 -12.906 5.121 1 95.56 120 SER A CA 1
ATOM 924 C C . SER A 1 120 ? -7.52 -13.656 3.812 1 95.56 120 SER A C 1
ATOM 926 O O . SER A 1 120 ? -8.43 -14.477 3.725 1 95.56 120 SER A O 1
ATOM 928 N N . VAL A 1 121 ? -6.758 -13.391 2.779 1 95.75 121 VAL A N 1
ATOM 929 C CA . VAL A 1 121 ? -6.93 -14.047 1.486 1 95.75 121 VAL A CA 1
ATOM 930 C C . VAL A 1 121 ? -5.922 -15.188 1.346 1 95.75 121 VAL A C 1
ATOM 932 O O . VAL A 1 121 ? -4.73 -14.945 1.151 1 95.75 121 VAL A O 1
ATOM 935 N N . SER A 1 122 ? -6.441 -16.359 1.385 1 96.5 122 SER A N 1
ATOM 936 C CA . SER A 1 122 ? -5.602 -17.547 1.233 1 96.5 122 SER A CA 1
ATOM 937 C C . SER A 1 122 ? -5.5 -17.969 -0.228 1 96.5 122 SER A C 1
ATOM 939 O O . SER A 1 122 ? -6.246 -17.469 -1.076 1 96.5 122 SER A O 1
ATOM 941 N N . ILE A 1 123 ? -4.543 -18.844 -0.469 1 95.38 123 ILE A N 1
ATOM 942 C CA . ILE A 1 123 ? -4.398 -19.391 -1.809 1 95.38 123 ILE A CA 1
ATOM 943 C C . ILE A 1 123 ? -5.66 -20.172 -2.18 1 95.38 123 ILE A C 1
ATOM 945 O O . ILE A 1 123 ? -6.105 -20.141 -3.328 1 95.38 123 ILE A O 1
ATOM 949 N N . THR A 1 124 ? -6.23 -20.844 -1.206 1 94.88 124 THR A N 1
ATOM 950 C CA . THR A 1 124 ? -7.488 -21.547 -1.445 1 94.88 124 THR A CA 1
ATOM 951 C C . THR A 1 124 ? -8.562 -20.578 -1.93 1 94.88 124 THR A C 1
ATOM 953 O O . THR A 1 124 ? -9.336 -20.906 -2.838 1 94.88 124 THR A O 1
ATOM 956 N N . SER A 1 125 ? -8.68 -19.422 -1.327 1 93.31 125 SER A N 1
ATOM 957 C CA . SER A 1 125 ? -9.648 -18.422 -1.745 1 93.31 125 SER A CA 1
ATOM 958 C C . SER A 1 125 ? -9.43 -18.016 -3.201 1 93.31 125 SER A C 1
ATOM 960 O O . SER A 1 125 ? -10.398 -17.844 -3.949 1 93.31 125 SER A O 1
ATOM 962 N N . LEU A 1 126 ? -8.203 -17.891 -3.58 1 92.19 126 LEU A N 1
ATOM 963 C CA . LEU A 1 126 ? -7.875 -17.547 -4.957 1 92.19 126 LEU A CA 1
ATOM 964 C C . LEU A 1 126 ? -8.289 -18.672 -5.91 1 92.19 126 LEU A C 1
ATOM 966 O O . LEU A 1 126 ? -8.836 -18.406 -6.984 1 92.19 126 LEU A O 1
ATOM 970 N N . LEU A 1 127 ? -7.965 -19.844 -5.5 1 92.31 127 LEU A N 1
ATOM 971 C CA . LEU A 1 127 ? -8.328 -21 -6.32 1 92.31 127 LEU A CA 1
ATOM 972 C C . LEU A 1 127 ? -9.836 -21.078 -6.504 1 92.31 127 LEU A C 1
ATOM 974 O O . LEU A 1 127 ? -10.32 -21.453 -7.578 1 92.31 127 LEU A O 1
ATOM 978 N N . LYS A 1 128 ? -10.586 -20.703 -5.461 1 92.19 128 LYS A N 1
ATOM 979 C CA . LYS A 1 128 ? -12.047 -20.703 -5.543 1 92.19 128 LYS A CA 1
ATOM 980 C C . LYS A 1 128 ? -12.531 -19.656 -6.543 1 92.19 128 LYS A C 1
ATOM 982 O O . LYS A 1 128 ? -13.508 -19.891 -7.262 1 92.19 128 LYS A O 1
ATOM 987 N N . VAL A 1 129 ? -11.875 -18.578 -6.535 1 88.31 129 VAL A N 1
ATOM 988 C CA . VAL A 1 129 ? -12.211 -17.531 -7.492 1 88.31 129 VAL A CA 1
ATOM 989 C C . VAL A 1 129 ? -11.992 -18.031 -8.914 1 88.31 129 VAL A C 1
ATOM 991 O O . VAL A 1 129 ? -12.805 -17.781 -9.805 1 88.31 129 VAL A O 1
ATOM 994 N N . ILE A 1 130 ? -10.922 -18.734 -9.117 1 83.75 130 ILE A N 1
ATOM 995 C CA . ILE A 1 130 ? -10.609 -19.328 -10.414 1 83.75 130 ILE A CA 1
ATOM 996 C C . ILE A 1 130 ? -11.719 -20.297 -10.812 1 83.75 130 ILE A C 1
ATOM 998 O O . ILE A 1 130 ? -12.203 -20.266 -11.945 1 83.75 130 ILE A O 1
ATOM 1002 N N . ASP A 1 131 ? -12.094 -21.094 -9.867 1 86.5 131 ASP A N 1
ATOM 1003 C CA . ASP A 1 131 ? -13.109 -22.125 -10.117 1 86.5 131 ASP A CA 1
ATOM 1004 C C . ASP A 1 131 ? -14.453 -21.484 -10.453 1 86.5 131 ASP A C 1
ATOM 1006 O O . ASP A 1 131 ? -15.164 -21.953 -11.344 1 86.5 131 ASP A O 1
ATOM 1010 N N . THR A 1 132 ? -14.742 -20.422 -9.734 1 83.19 132 THR A N 1
ATOM 1011 C CA . THR A 1 132 ? -16.016 -19.734 -9.961 1 83.19 132 THR A CA 1
ATOM 1012 C C . THR A 1 132 ? -16.031 -19.094 -11.352 1 83.19 132 THR A C 1
ATOM 1014 O O . THR A 1 132 ? -17.062 -19.109 -12.031 1 83.19 132 THR A O 1
ATOM 1017 N N . GLU A 1 133 ? -14.914 -18.594 -11.711 1 76.19 133 GLU A N 1
ATOM 1018 C CA . GLU A 1 133 ? -14.836 -17.953 -13.023 1 76.19 133 GLU A CA 1
ATOM 1019 C C . GLU A 1 133 ? -14.891 -19 -14.141 1 76.19 133 GLU A C 1
ATOM 1021 O O . GLU A 1 133 ? -15.453 -18.734 -15.211 1 76.19 133 GLU A O 1
ATOM 1026 N N . ARG A 1 134 ? -14.227 -20.156 -13.898 1 74.94 134 ARG A N 1
ATOM 1027 C CA . ARG A 1 134 ? -14.266 -21.266 -14.844 1 74.94 134 ARG A CA 1
ATOM 1028 C C . ARG A 1 134 ? -15.688 -21.781 -15.039 1 74.94 134 ARG A C 1
ATOM 1030 O O . ARG A 1 134 ? -16.094 -22.094 -16.156 1 74.94 134 ARG A O 1
ATOM 1037 N N . ARG A 1 135 ? -16.453 -21.812 -13.984 1 72.5 135 ARG A N 1
ATOM 1038 C CA . ARG A 1 135 ? -17.828 -22.297 -14.039 1 72.5 135 ARG A CA 1
ATOM 1039 C C . ARG A 1 135 ? -18.734 -21.312 -14.773 1 72.5 135 ARG A C 1
ATOM 1041 O O . ARG A 1 135 ? -19.688 -21.703 -15.445 1 72.5 135 ARG A O 1
ATOM 1048 N N . LYS A 1 136 ? -18.406 -20.078 -14.594 1 67.12 136 LYS A N 1
ATOM 1049 C CA . LYS A 1 136 ? -19.188 -19.062 -15.305 1 67.12 136 LYS A CA 1
ATOM 1050 C C . LYS A 1 136 ? -18.953 -19.141 -16.812 1 67.12 136 LYS A C 1
ATOM 1052 O O . LYS A 1 136 ? -19.859 -18.922 -17.609 1 67.12 136 LYS A O 1
ATOM 1057 N N . THR A 1 137 ? -17.703 -19.375 -17.094 1 62.94 137 THR A N 1
ATOM 1058 C CA . THR A 1 137 ? -17.359 -19.469 -18.516 1 62.94 137 THR A CA 1
ATOM 1059 C C . THR A 1 137 ? -17.859 -20.781 -19.109 1 62.94 137 THR A C 1
ATOM 1061 O O . THR A 1 137 ? -18.219 -20.844 -20.281 1 62.94 137 THR A O 1
ATOM 1064 N N . GLU A 1 138 ? -17.781 -21.828 -18.281 1 60.62 138 GLU A N 1
ATOM 1065 C CA . GLU A 1 138 ? -18.344 -23.094 -18.766 1 60.62 138 GLU A CA 1
ATOM 1066 C C . GLU A 1 138 ? -19.875 -23.031 -18.859 1 60.62 138 GLU A C 1
ATOM 1068 O O . GLU A 1 138 ? -20.484 -23.75 -19.641 1 60.62 138 GLU A O 1
ATOM 1073 N N . ARG A 1 139 ? -20.562 -22.375 -17.859 1 54.91 139 ARG A N 1
ATOM 1074 C CA . ARG A 1 139 ? -22 -22.234 -17.969 1 54.91 139 ARG A CA 1
ATOM 1075 C C . ARG A 1 139 ? -22.375 -21.328 -19.141 1 54.91 139 ARG A C 1
ATOM 1077 O O . ARG A 1 139 ? -22.328 -20.109 -19.031 1 54.91 139 ARG A O 1
ATOM 1084 N N . GLY A 1 140 ? -21.703 -21.406 -20.094 1 47.19 140 GLY A N 1
ATOM 1085 C CA . GLY A 1 140 ? -22.016 -20.766 -21.359 1 47.19 140 GLY A CA 1
ATOM 1086 C C . GLY A 1 140 ? -23.516 -20.656 -21.594 1 47.19 140 GLY A C 1
ATOM 1087 O O . GLY A 1 140 ? -24.312 -21.312 -20.938 1 47.19 140 GLY A O 1
ATOM 1088 N N . PRO A 1 141 ? -23.969 -19.641 -22.453 1 48.84 141 PRO A N 1
ATOM 1089 C CA . PRO A 1 141 ? -25.359 -19.328 -22.828 1 48.84 141 PRO A CA 1
ATOM 1090 C C . PRO A 1 141 ? -26.156 -20.578 -23.203 1 48.84 141 PRO A C 1
ATOM 1092 O O . PRO A 1 141 ? -27.359 -20.484 -23.469 1 48.84 141 PRO A O 1
ATOM 1095 N N . ASN A 1 142 ? -25.469 -21.594 -23.766 1 44.75 142 ASN A N 1
ATOM 1096 C CA . ASN A 1 142 ? -26.219 -22.562 -24.578 1 44.75 142 ASN A CA 1
ATOM 1097 C C . ASN A 1 142 ? -27.078 -23.484 -23.719 1 44.75 142 ASN A C 1
ATOM 1099 O O . ASN A 1 142 ? -27.594 -24.484 -24.203 1 44.75 142 ASN A O 1
ATOM 1103 N N . GLY A 1 143 ? -27.016 -23.469 -22.391 1 37.94 143 GLY A N 1
ATOM 1104 C CA . GLY A 1 143 ? -27.906 -24.438 -21.797 1 37.94 143 GLY A CA 1
ATOM 1105 C C . GLY A 1 143 ? -29.359 -24.203 -22.156 1 37.94 143 GLY A C 1
ATOM 1106 O O . GLY A 1 143 ? -30.25 -24.953 -21.719 1 37.94 143 GLY A O 1
ATOM 1107 N N . ALA A 1 144 ? -29.594 -22.906 -22.453 1 40.22 144 ALA A N 1
ATOM 1108 C CA . ALA A 1 144 ? -31.016 -22.703 -22.688 1 40.22 144 ALA A CA 1
ATOM 1109 C C . ALA A 1 144 ? -31.469 -23.375 -23.984 1 40.22 144 ALA A C 1
ATOM 1111 O O . ALA A 1 144 ? -32.656 -23.344 -24.344 1 40.22 144 ALA A O 1
ATOM 1112 N N . SER A 1 145 ? -30.438 -23.594 -24.828 1 38.75 145 SER A N 1
ATOM 1113 C CA . SER A 1 145 ? -31 -23.625 -26.188 1 38.75 145 SER A CA 1
ATOM 1114 C C . SER A 1 145 ? -31.703 -24.938 -26.453 1 38.75 145 SER A C 1
ATOM 1116 O O . SER A 1 145 ? -32.344 -25.109 -27.5 1 38.75 145 SER A O 1
ATOM 1118 N N . ALA A 1 146 ? -31.312 -26.047 -25.797 1 40.16 146 ALA A N 1
ATOM 1119 C CA . ALA A 1 146 ? -31.719 -27.219 -26.578 1 40.16 146 ALA A CA 1
ATOM 1120 C C . ALA A 1 146 ? -33.219 -27.484 -26.453 1 40.16 146 ALA A C 1
ATOM 1122 O O . ALA A 1 146 ? -33.688 -28.562 -26.797 1 40.16 146 ALA A O 1
ATOM 1123 N N . ARG A 1 147 ? -33.938 -26.625 -25.734 1 39.91 147 ARG A N 1
ATOM 1124 C CA . ARG A 1 147 ? -35.281 -27.172 -25.516 1 39.91 147 ARG A CA 1
ATOM 1125 C C . ARG A 1 147 ? -36.062 -27.188 -26.812 1 39.91 147 ARG A C 1
ATOM 1127 O O . ARG A 1 147 ? -37.312 -27.312 -26.797 1 39.91 147 ARG A O 1
ATOM 1134 N N . HIS A 1 148 ? -35.469 -26.812 -27.953 1 35.53 148 HIS A N 1
ATOM 1135 C CA . HIS A 1 148 ? -36.469 -26.516 -28.953 1 35.53 148 HIS A CA 1
ATOM 1136 C C . HIS A 1 148 ? -37.375 -27.719 -29.203 1 35.53 148 HIS A C 1
ATOM 1138 O O . HIS A 1 148 ? -37.031 -28.844 -28.859 1 35.53 148 HIS A O 1
ATOM 1144 N N . SER A 1 149 ? -37.875 -27.859 -30.5 1 36.06 149 SER A N 1
ATOM 1145 C CA . SER A 1 149 ? -39.094 -27.938 -31.281 1 36.06 149 SER A CA 1
ATOM 1146 C C . SER A 1 149 ? -39.5 -29.375 -31.578 1 36.06 149 SER A C 1
ATOM 1148 O O . SER A 1 149 ? -38.844 -30.031 -32.406 1 36.06 149 SER A O 1
ATOM 1150 N N . SER A 1 150 ? -39.656 -30.266 -30.594 1 39.5 150 SER A N 1
ATOM 1151 C CA . SER A 1 150 ? -40.219 -31.578 -30.859 1 39.5 150 SER A CA 1
ATOM 1152 C C . SER A 1 150 ? -41.562 -31.453 -31.578 1 39.5 150 SER A C 1
ATOM 1154 O O . SER A 1 150 ? -42.375 -32.406 -31.562 1 39.5 150 SER A O 1
ATOM 1156 N N . ALA A 1 151 ? -41.781 -30.359 -32.281 1 34.94 151 ALA A N 1
ATOM 1157 C CA . ALA A 1 151 ? -43.188 -30.219 -32.656 1 34.94 151 ALA A CA 1
ATOM 1158 C C . ALA A 1 151 ? -43.625 -31.406 -33.5 1 34.94 151 ALA A C 1
ATOM 1160 O O . ALA A 1 151 ? -44.656 -32.062 -33.188 1 34.94 151 ALA A O 1
ATOM 1161 N N . GLY A 1 152 ? -43.969 -31.188 -34.844 1 30.78 152 GLY A N 1
ATOM 1162 C CA . GLY A 1 152 ? -45.219 -31.219 -35.562 1 30.78 152 GLY A CA 1
ATOM 1163 C C . GLY A 1 152 ? -45.438 -32.5 -36.344 1 30.78 152 GLY A C 1
ATOM 1164 O O . GLY A 1 152 ? -46.375 -32.594 -37.156 1 30.78 152 GLY A O 1
ATOM 1165 N N . ARG A 1 153 ? -44.688 -33.562 -36.25 1 28.41 153 ARG A N 1
ATOM 1166 C CA . ARG A 1 153 ? -45.094 -34.438 -37.344 1 28.41 153 ARG A CA 1
ATOM 1167 C C . ARG A 1 153 ? -46.406 -35.125 -37.031 1 28.41 153 ARG A C 1
ATOM 1169 O O . ARG A 1 153 ? -46.469 -35.969 -36.094 1 28.41 153 ARG A O 1
ATOM 1176 N N . ALA A 1 154 ? -47.594 -34.562 -37.219 1 23.59 154 ALA A N 1
ATOM 1177 C CA . ALA A 1 154 ? -48.812 -35.375 -37.469 1 23.59 154 ALA A CA 1
ATOM 1178 C C . ALA A 1 154 ? -48.688 -36.156 -38.781 1 23.59 154 ALA A C 1
ATOM 1180 O O . ALA A 1 154 ? -48.125 -35.625 -39.75 1 23.59 154 ALA A O 1
ATOM 1181 N N . MET B 1 1 ? 3.027 -0.45 4.371 1 64.12 1 MET B N 1
ATOM 1182 C CA . MET B 1 1 ? 3.17 0.405 3.197 1 64.12 1 MET B CA 1
ATOM 1183 C C . MET B 1 1 ? 4.223 1.481 3.432 1 64.12 1 MET B C 1
ATOM 1185 O O . MET B 1 1 ? 4.336 2.016 4.535 1 64.12 1 MET B O 1
ATOM 1189 N N . ARG B 1 2 ? 5.188 1.61 2.51 1 74.75 2 ARG B N 1
ATOM 1190 C CA . ARG B 1 2 ? 6.211 2.646 2.605 1 74.75 2 ARG B CA 1
ATOM 1191 C C . ARG B 1 2 ? 5.793 3.9 1.844 1 74.75 2 ARG B C 1
ATOM 1193 O O . ARG B 1 2 ? 5.555 3.848 0.635 1 74.75 2 ARG B O 1
ATOM 1200 N N . LEU B 1 3 ? 5.531 4.965 2.539 1 84.62 3 LEU B N 1
ATOM 1201 C CA . LEU B 1 3 ? 5.156 6.23 1.913 1 84.62 3 LEU B CA 1
ATOM 1202 C C . LEU B 1 3 ? 6.391 7.043 1.549 1 84.62 3 LEU B C 1
ATOM 1204 O O . LEU B 1 3 ? 7.371 7.062 2.299 1 84.62 3 LEU B O 1
ATOM 1208 N N . GLN B 1 4 ? 6.293 7.641 0.444 1 87.19 4 GLN B N 1
ATOM 1209 C CA . GLN B 1 4 ? 7.375 8.516 0.001 1 87.19 4 GLN B CA 1
ATOM 1210 C C . GLN B 1 4 ? 7.547 9.703 0.945 1 87.19 4 GLN B C 1
ATOM 1212 O O . GLN B 1 4 ? 6.609 10.078 1.651 1 87.19 4 GLN B O 1
ATOM 1217 N N . LYS B 1 5 ? 8.695 10.234 0.884 1 90 5 LYS B N 1
ATOM 1218 C CA . LYS B 1 5 ? 9.008 11.398 1.71 1 90 5 LYS B CA 1
ATOM 1219 C C . LYS B 1 5 ? 8.086 12.57 1.375 1 90 5 LYS B C 1
ATOM 1221 O O . LYS B 1 5 ? 7.609 13.266 2.271 1 90 5 LYS B O 1
ATOM 1226 N N . SER B 1 6 ? 7.855 12.734 0.104 1 93.88 6 SER B N 1
ATOM 1227 C CA . SER B 1 6 ? 6.988 13.82 -0.337 1 93.88 6 SER B CA 1
ATOM 1228 C C . SER B 1 6 ? 5.574 13.656 0.209 1 93.88 6 SER B C 1
ATOM 1230 O O . SER B 1 6 ? 4.914 14.641 0.549 1 93.88 6 SER B O 1
ATOM 1232 N N . THR B 1 7 ? 5.156 12.453 0.265 1 93.31 7 THR B N 1
ATOM 1233 C CA . THR B 1 7 ? 3.826 12.172 0.791 1 93.31 7 THR B CA 1
ATOM 1234 C C . THR B 1 7 ? 3.729 12.57 2.26 1 93.31 7 THR B C 1
ATOM 1236 O O . THR B 1 7 ? 2.785 13.25 2.662 1 93.31 7 THR B O 1
ATOM 1239 N N . MET B 1 8 ? 4.699 12.18 3.012 1 92.56 8 MET B N 1
ATOM 1240 C CA . MET B 1 8 ? 4.715 12.516 4.434 1 92.56 8 MET B CA 1
ATOM 1241 C C . MET B 1 8 ? 4.785 14.031 4.629 1 92.56 8 MET B C 1
ATOM 1243 O O . MET B 1 8 ? 4.055 14.586 5.449 1 92.56 8 MET B O 1
ATOM 1247 N N . CYS B 1 9 ? 5.613 14.617 3.869 1 94.19 9 CYS B N 1
ATOM 1248 C CA . CYS B 1 9 ? 5.742 16.062 3.918 1 94.19 9 CYS B CA 1
ATOM 1249 C C . CYS B 1 9 ? 4.402 16.75 3.643 1 94.19 9 CYS B C 1
ATOM 1251 O O . CYS B 1 9 ? 4.004 17.656 4.363 1 94.19 9 CYS B O 1
ATOM 1253 N N . GLY B 1 10 ? 3.752 16.266 2.637 1 95.69 10 GLY B N 1
ATOM 1254 C CA . GLY B 1 10 ? 2.451 16.812 2.289 1 95.69 10 GLY B CA 1
ATOM 1255 C C . GLY B 1 10 ? 1.413 16.625 3.381 1 95.69 10 GLY B C 1
ATOM 1256 O O .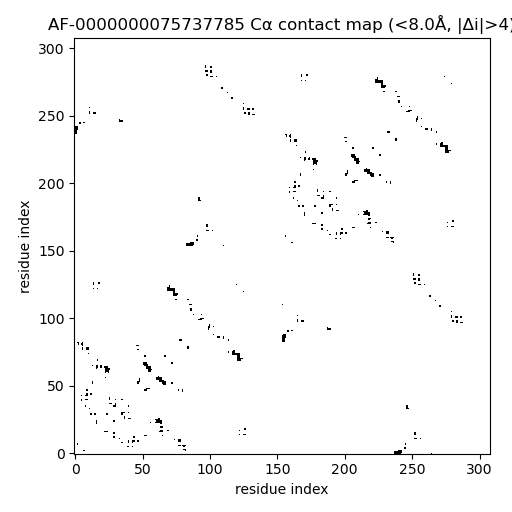 GLY B 1 10 ? 0.649 17.547 3.682 1 95.69 10 GLY B O 1
ATOM 1257 N N . LEU B 1 11 ? 1.458 15.461 3.928 1 95.12 11 LEU B N 1
ATOM 1258 C CA . LEU B 1 11 ? 0.507 15.164 4.992 1 95.12 11 LEU B CA 1
ATOM 1259 C C . LEU B 1 11 ? 0.757 16.047 6.211 1 95.12 11 LEU B C 1
ATOM 1261 O O . LEU B 1 11 ? -0.183 16.594 6.785 1 95.12 11 LEU B O 1
ATOM 1265 N N . TYR B 1 12 ? 1.95 16.25 6.582 1 94.38 12 TYR B N 1
ATOM 1266 C CA . TYR B 1 12 ? 2.299 17.125 7.695 1 94.38 12 TYR B CA 1
ATOM 1267 C C . TYR B 1 12 ? 1.866 18.547 7.418 1 94.38 12 TYR B C 1
ATOM 1269 O O . TYR B 1 12 ? 1.267 19.203 8.273 1 94.38 12 TYR B O 1
ATOM 1277 N N . ALA B 1 13 ? 2.189 19 6.258 1 95.69 13 ALA B N 1
ATOM 1278 C CA . ALA B 1 13 ? 1.893 20.391 5.887 1 95.69 13 ALA B CA 1
ATOM 1279 C C . ALA B 1 13 ? 0.392 20.656 5.949 1 95.69 13 ALA B C 1
ATOM 1281 O O . ALA B 1 13 ? -0.043 21.641 6.57 1 95.69 13 ALA B O 1
ATOM 1282 N N . VAL B 1 14 ? -0.362 19.781 5.359 1 96.38 14 VAL B N 1
ATOM 1283 C CA . VAL B 1 14 ? -1.807 19.984 5.297 1 96.38 14 VAL B CA 1
ATOM 1284 C C . VAL B 1 14 ? -2.396 19.922 6.707 1 96.38 14 VAL B C 1
ATOM 1286 O O . VAL B 1 14 ? -3.244 20.734 7.07 1 96.38 14 VAL B O 1
ATOM 1289 N N . LEU B 1 15 ? -1.923 18.953 7.457 1 94.12 15 LEU B N 1
ATOM 1290 C CA . LEU B 1 15 ? -2.434 18.797 8.812 1 94.12 15 LEU B CA 1
ATOM 1291 C C . LEU B 1 15 ? -2.104 20.031 9.656 1 94.12 15 LEU B C 1
ATOM 1293 O O . LEU B 1 15 ? -2.953 20.516 10.406 1 94.12 15 LEU B O 1
ATOM 1297 N N . GLU B 1 16 ? -0.907 20.5 9.539 1 93.44 16 GLU B N 1
ATOM 1298 C CA . GLU B 1 16 ? -0.48 21.688 10.266 1 93.44 16 GLU B CA 1
ATOM 1299 C C . GLU B 1 16 ? -1.358 22.891 9.922 1 93.44 16 GLU B C 1
ATOM 1301 O O . GLU B 1 16 ? -1.817 23.609 10.812 1 93.44 16 GLU B O 1
ATOM 1306 N N . LEU B 1 17 ? -1.575 23.047 8.695 1 95.94 17 LEU B N 1
ATOM 1307 C CA . LEU B 1 17 ? -2.352 24.188 8.234 1 95.94 17 LEU B CA 1
ATOM 1308 C C . LEU B 1 17 ? -3.818 24.047 8.625 1 95.94 17 LEU B C 1
ATOM 1310 O O . LEU B 1 17 ? -4.465 25.016 9 1 95.94 17 LEU B O 1
ATOM 1314 N N . ALA B 1 18 ? -4.328 22.859 8.531 1 94.81 18 ALA B N 1
ATOM 1315 C CA . ALA B 1 18 ? -5.723 22.609 8.891 1 94.81 18 ALA B CA 1
ATOM 1316 C C . ALA B 1 18 ? -5.941 22.797 10.391 1 94.81 18 ALA B C 1
ATOM 1318 O O . ALA B 1 18 ? -7.023 23.203 10.828 1 94.81 18 ALA B O 1
ATOM 1319 N N . ALA B 1 19 ? -4.949 22.406 11.18 1 91.75 19 ALA B N 1
ATOM 1320 C CA . ALA B 1 19 ? -5.027 22.547 12.633 1 91.75 19 ALA B CA 1
ATOM 1321 C C . ALA B 1 19 ? -4.984 24 13.055 1 91.75 19 ALA B C 1
ATOM 1323 O O . ALA B 1 19 ? -5.328 24.344 14.188 1 91.75 19 ALA B O 1
ATOM 1324 N N . ASN B 1 20 ? -4.516 24.859 12.156 1 90.06 20 ASN B N 1
ATOM 1325 C CA . ASN B 1 20 ? -4.426 26.297 12.383 1 90.06 20 ASN B CA 1
ATOM 1326 C C . ASN B 1 20 ? -5.199 27.078 11.328 1 90.06 20 ASN B C 1
ATOM 1328 O O . ASN B 1 20 ? -4.613 27.859 10.578 1 90.06 20 ASN B O 1
ATOM 1332 N N . PRO B 1 21 ? -6.473 26.969 11.344 1 87.19 21 PRO B N 1
ATOM 1333 C CA . PRO B 1 21 ? -7.277 27.531 10.258 1 87.19 21 PRO B CA 1
ATOM 1334 C C . PRO B 1 21 ? -7.25 29.047 10.234 1 87.19 21 PRO B C 1
ATOM 1336 O O . PRO B 1 21 ? -7.488 29.656 9.188 1 87.19 21 PRO B O 1
ATOM 1339 N N . ASP B 1 22 ? -6.945 29.719 11.312 1 86.5 22 ASP B N 1
ATOM 1340 C CA . ASP B 1 22 ? -7.023 31.172 11.406 1 86.5 22 ASP B CA 1
ATOM 1341 C C . ASP B 1 22 ? -5.645 31.812 11.25 1 86.5 22 ASP B C 1
ATOM 1343 O O . ASP B 1 22 ? -5.488 33 11.445 1 86.5 22 ASP B O 1
ATOM 1347 N N . ARG B 1 23 ? -4.695 30.984 10.953 1 88.44 23 ARG B N 1
ATOM 1348 C CA . ARG B 1 23 ? -3.34 31.531 10.875 1 88.44 23 ARG B CA 1
ATOM 1349 C C . ARG B 1 23 ? -2.641 31.078 9.602 1 88.44 23 ARG B C 1
ATOM 1351 O O . ARG B 1 23 ? -2.924 30 9.078 1 88.44 23 ARG B O 1
ATOM 1358 N N . GLN B 1 24 ? -1.845 31.969 9.086 1 93.62 24 GLN B N 1
ATOM 1359 C CA . GLN B 1 24 ? -0.9 31.625 8.031 1 93.62 24 GLN B CA 1
ATOM 1360 C C . GLN B 1 24 ? 0.396 31.062 8.617 1 93.62 24 GLN B C 1
ATOM 1362 O O . GLN B 1 24 ? 0.903 31.578 9.617 1 93.62 24 GLN B O 1
ATOM 1367 N N . VAL B 1 25 ? 0.811 29.984 8.094 1 95.56 25 VAL B N 1
ATOM 1368 C CA . VAL B 1 25 ? 2.045 29.375 8.57 1 95.56 25 VAL B CA 1
ATOM 1369 C C . VAL B 1 25 ? 3.104 29.422 7.473 1 95.56 25 VAL B C 1
ATOM 1371 O O . VAL B 1 25 ? 2.824 29.078 6.32 1 95.56 25 VAL B O 1
ATOM 1374 N N . SER B 1 26 ? 4.285 29.859 7.824 1 95.38 26 SER B N 1
ATOM 1375 C CA . SER B 1 26 ? 5.352 29.938 6.828 1 95.38 26 SER B CA 1
ATOM 1376 C C . SER B 1 26 ? 5.941 28.562 6.527 1 95.38 26 SER B C 1
ATOM 1378 O O . SER B 1 26 ? 5.844 27.656 7.348 1 95.38 26 SER B O 1
ATOM 1380 N N . ALA B 1 27 ? 6.543 28.453 5.273 1 95.94 27 ALA B N 1
ATOM 1381 C CA . ALA B 1 27 ? 7.258 27.219 4.926 1 95.94 27 ALA B CA 1
ATOM 1382 C C . ALA B 1 27 ? 8.359 26.938 5.938 1 95.94 27 ALA B C 1
ATOM 1384 O O . ALA B 1 27 ? 8.594 25.766 6.289 1 95.94 27 ALA B O 1
ATOM 1385 N N . GLY B 1 28 ? 9.023 27.953 6.406 1 95.38 28 GLY B N 1
ATOM 1386 C CA . GLY B 1 28 ? 10.078 27.797 7.395 1 95.38 28 GLY B CA 1
ATOM 1387 C C . GLY B 1 28 ? 9.594 27.188 8.695 1 95.38 28 GLY B C 1
ATOM 1388 O O . GLY B 1 28 ? 10.242 26.297 9.25 1 95.38 28 GLY B O 1
ATOM 1389 N N . ASP B 1 29 ? 8.477 27.672 9.195 1 94.69 29 ASP B N 1
ATOM 1390 C CA . ASP B 1 29 ? 7.91 27.156 10.438 1 94.69 29 ASP B CA 1
ATOM 1391 C C . ASP B 1 29 ? 7.555 25.672 10.305 1 94.69 29 ASP B C 1
ATOM 1393 O O . ASP B 1 29 ? 7.832 24.875 11.203 1 94.69 29 ASP B O 1
ATOM 1397 N N . ILE B 1 30 ? 6.934 25.328 9.203 1 95.12 30 ILE B N 1
ATOM 1398 C CA . ILE B 1 30 ? 6.555 23.938 8.961 1 95.12 30 ILE B CA 1
ATOM 1399 C C . ILE B 1 30 ? 7.805 23.078 8.859 1 95.12 30 ILE B C 1
ATOM 1401 O O . ILE B 1 30 ? 7.879 22.016 9.484 1 95.12 30 ILE B O 1
ATOM 1405 N N . ALA B 1 31 ? 8.766 23.531 8.117 1 95.62 31 ALA B N 1
ATOM 1406 C CA . ALA B 1 31 ? 10.016 22.797 7.922 1 95.62 31 ALA B CA 1
ATOM 1407 C C . ALA B 1 31 ? 10.711 22.531 9.258 1 95.62 31 ALA B C 1
ATOM 1409 O O . ALA B 1 31 ? 11.164 21.422 9.523 1 95.62 31 ALA B O 1
ATOM 1410 N N . ASP B 1 32 ? 10.781 23.531 10.078 1 94 32 ASP B N 1
ATOM 1411 C CA . ASP B 1 32 ? 11.438 23.422 11.383 1 94 32 ASP B CA 1
ATOM 1412 C C . ASP B 1 32 ? 10.688 22.469 12.305 1 94 32 ASP B C 1
ATOM 1414 O O . ASP B 1 32 ? 11.305 21.641 12.992 1 94 32 ASP B O 1
ATOM 1418 N N . LYS B 1 33 ? 9.391 22.562 12.297 1 93.19 33 LYS B N 1
ATOM 1419 C CA . LYS B 1 33 ? 8.57 21.766 13.203 1 93.19 33 LYS B CA 1
ATOM 1420 C C . LYS B 1 33 ? 8.703 20.266 12.883 1 93.19 33 LYS B C 1
ATOM 1422 O O . LYS B 1 33 ? 8.766 19.438 13.797 1 93.19 33 LYS B O 1
ATOM 1427 N N . TYR B 1 34 ? 8.789 19.953 11.617 1 92.88 34 TYR B N 1
ATOM 1428 C CA . TYR B 1 34 ? 8.734 18.547 11.219 1 92.88 34 TYR B CA 1
ATOM 1429 C C . TYR B 1 34 ? 10.078 18.078 10.695 1 92.88 34 TYR B C 1
ATOM 1431 O O . TYR B 1 34 ? 10.18 16.984 10.125 1 92.88 34 TYR B O 1
ATOM 1439 N N . ASP B 1 35 ? 11.062 18.844 10.781 1 91.38 35 ASP B N 1
ATOM 1440 C CA . ASP B 1 35 ? 12.43 18.5 10.406 1 91.38 35 ASP B CA 1
ATOM 1441 C C . ASP B 1 35 ? 12.5 18.078 8.938 1 91.38 35 ASP B C 1
ATOM 1443 O O . ASP B 1 35 ? 12.992 17 8.625 1 91.38 35 ASP B O 1
ATOM 1447 N N . ILE B 1 36 ? 11.953 18.984 8.133 1 92.94 36 ILE B N 1
ATOM 1448 C CA . ILE B 1 36 ? 11.961 18.797 6.684 1 92.94 36 ILE B CA 1
ATOM 1449 C C . ILE B 1 36 ? 12.797 19.906 6.027 1 92.94 36 ILE B C 1
ATOM 1451 O O . ILE B 1 36 ? 12.766 21.047 6.469 1 92.94 36 ILE B O 1
ATOM 1455 N N . SER B 1 37 ? 13.523 19.484 5.027 1 94.38 37 SER B N 1
ATOM 1456 C CA . SER B 1 37 ? 14.273 20.516 4.309 1 94.38 37 SER B CA 1
ATOM 1457 C C . SER B 1 37 ? 13.344 21.5 3.623 1 94.38 37 SER B C 1
ATOM 1459 O O . SER B 1 37 ? 12.297 21.125 3.096 1 94.38 37 SER B O 1
ATOM 1461 N N . LEU B 1 38 ? 13.773 22.766 3.65 1 95.56 38 LEU B N 1
ATOM 1462 C CA . LEU B 1 38 ? 12.961 23.812 3.041 1 95.56 38 LEU B CA 1
ATOM 1463 C C . LEU B 1 38 ? 12.789 23.562 1.546 1 95.56 38 LEU B C 1
ATOM 1465 O O . LEU B 1 38 ? 11.711 23.812 0.993 1 95.56 38 LEU B O 1
ATOM 1469 N N . ASN B 1 39 ? 13.82 23.062 0.946 1 95.94 39 ASN B N 1
ATOM 1470 C CA . ASN B 1 39 ? 13.773 22.797 -0.487 1 95.94 39 ASN B CA 1
ATOM 1471 C C . ASN B 1 39 ? 12.742 21.719 -0.817 1 95.94 39 ASN B C 1
ATOM 1473 O O . ASN B 1 39 ? 11.938 21.875 -1.733 1 95.94 39 ASN B O 1
ATOM 1477 N N . HIS B 1 40 ? 12.758 20.703 -0.083 1 95.31 40 HIS B N 1
ATOM 1478 C CA . HIS B 1 40 ? 11.805 19.625 -0.303 1 95.31 40 HIS B CA 1
ATOM 1479 C C . HIS B 1 40 ? 10.375 20.094 -0.007 1 95.31 40 HIS B C 1
ATOM 1481 O O . HIS B 1 40 ? 9.453 19.797 -0.771 1 95.31 40 HIS B O 1
ATOM 1487 N N . LEU B 1 41 ? 10.25 20.781 1.055 1 96.88 41 LEU B N 1
ATOM 1488 C CA . LEU B 1 41 ? 8.93 21.25 1.449 1 96.88 41 LEU B CA 1
ATOM 1489 C C . LEU B 1 41 ? 8.367 22.219 0.411 1 96.88 41 LEU B C 1
ATOM 1491 O O . LEU B 1 41 ? 7.176 22.172 0.099 1 96.88 41 LEU B O 1
ATOM 1495 N N . ALA B 1 42 ? 9.203 23.062 -0.099 1 96.44 42 ALA B N 1
ATOM 1496 C CA . ALA B 1 42 ? 8.758 24.047 -1.09 1 96.44 42 ALA B CA 1
ATOM 1497 C C . ALA B 1 42 ? 8.133 23.344 -2.299 1 96.44 42 ALA B C 1
ATOM 1499 O O . ALA B 1 42 ? 7.09 23.781 -2.799 1 96.44 42 ALA B O 1
ATOM 1500 N N . LYS B 1 43 ? 8.734 22.266 -2.748 1 97.38 43 LYS B N 1
ATOM 1501 C CA . LYS B 1 43 ? 8.203 21.5 -3.873 1 97.38 43 LYS B CA 1
ATOM 1502 C C . LYS B 1 43 ? 6.852 20.891 -3.535 1 97.38 43 LYS B C 1
ATOM 1504 O O . LYS B 1 43 ? 5.926 20.922 -4.348 1 97.38 43 LYS B O 1
ATOM 1509 N N . VAL B 1 44 ? 6.797 20.391 -2.4 1 97.81 44 VAL B N 1
ATOM 1510 C CA . VAL B 1 44 ? 5.57 19.75 -1.938 1 97.81 44 VAL B CA 1
ATOM 1511 C C . VAL B 1 44 ? 4.461 20.797 -1.801 1 97.81 44 VAL B C 1
ATOM 1513 O O . VAL B 1 44 ? 3.326 20.547 -2.221 1 97.81 44 VAL B O 1
ATOM 1516 N N . LEU B 1 45 ? 4.816 21.938 -1.203 1 98 45 LEU B N 1
ATOM 1517 C CA . LEU B 1 45 ? 3.836 23 -1.018 1 98 45 LEU B CA 1
ATOM 1518 C C . LEU B 1 45 ? 3.312 23.5 -2.359 1 98 45 LEU B C 1
ATOM 1520 O O . LEU B 1 45 ? 2.123 23.797 -2.494 1 98 45 LEU B O 1
ATOM 1524 N N . ARG B 1 46 ? 4.129 23.562 -3.293 1 97.75 46 ARG B N 1
ATOM 1525 C CA . ARG B 1 46 ? 3.705 23.984 -4.625 1 97.75 46 ARG B CA 1
ATOM 1526 C C . ARG B 1 46 ? 2.68 23.016 -5.199 1 97.75 46 ARG B C 1
ATOM 1528 O O . ARG B 1 46 ? 1.692 23.422 -5.809 1 97.75 46 ARG B O 1
ATOM 1535 N N . ALA B 1 47 ? 2.973 21.766 -5.027 1 97.88 47 ALA B N 1
ATOM 1536 C CA . ALA B 1 47 ? 2.049 20.734 -5.508 1 97.88 47 ALA B CA 1
ATOM 1537 C C . ALA B 1 47 ? 0.699 20.844 -4.805 1 97.88 47 ALA B C 1
ATOM 1539 O O . ALA B 1 47 ? -0.35 20.688 -5.434 1 97.88 47 ALA B O 1
ATOM 1540 N N . LEU B 1 48 ? 0.711 21.094 -3.559 1 97.88 48 LEU B N 1
ATOM 1541 C CA . LEU B 1 48 ? -0.514 21.203 -2.775 1 97.88 48 LEU B CA 1
ATOM 1542 C C . LEU B 1 48 ? -1.323 22.422 -3.201 1 97.88 48 LEU B C 1
ATOM 1544 O O . LEU B 1 48 ? -2.555 22.375 -3.238 1 97.88 48 LEU B O 1
ATOM 1548 N N . VAL B 1 49 ? -0.653 23.531 -3.49 1 97.38 49 VAL B N 1
ATOM 1549 C CA . VAL B 1 49 ? -1.313 24.734 -3.967 1 97.38 49 VAL B CA 1
ATOM 1550 C C . VAL B 1 49 ? -1.97 24.469 -5.32 1 97.38 49 VAL B C 1
ATOM 1552 O O . VAL B 1 49 ? -3.127 24.844 -5.539 1 97.38 49 VAL B O 1
ATOM 1555 N N . ARG B 1 50 ? -1.222 23.797 -6.145 1 97.12 50 ARG B N 1
ATOM 1556 C CA . ARG B 1 50 ? -1.744 23.484 -7.473 1 97.12 50 ARG B CA 1
ATOM 1557 C C . ARG B 1 50 ? -2.986 22.594 -7.371 1 97.12 50 ARG B C 1
ATOM 1559 O O . ARG B 1 50 ? -3.904 22.719 -8.188 1 97.12 50 ARG B O 1
ATOM 1566 N N . ALA B 1 51 ? -2.982 21.797 -6.367 1 96 51 ALA B N 1
ATOM 1567 C CA . ALA B 1 51 ? -4.113 20.906 -6.164 1 96 51 ALA B CA 1
ATOM 1568 C C . ALA B 1 51 ? -5.242 21.594 -5.41 1 96 51 ALA B C 1
ATOM 1570 O O . ALA B 1 51 ? -6.27 20.984 -5.117 1 96 51 ALA B O 1
ATOM 1571 N N . ARG B 1 52 ? -5.051 22.812 -4.988 1 95.69 52 ARG B N 1
ATOM 1572 C CA . ARG B 1 52 ? -6.031 23.672 -4.32 1 95.69 52 ARG B CA 1
ATOM 1573 C C . ARG B 1 52 ? -6.371 23.125 -2.934 1 95.69 52 ARG B C 1
ATOM 1575 O O . ARG B 1 52 ? -7.504 23.281 -2.467 1 95.69 52 ARG B O 1
ATOM 1582 N N . LEU B 1 53 ? -5.453 22.484 -2.361 1 96.06 53 LEU B N 1
ATOM 1583 C CA . LEU B 1 53 ? -5.633 22 -0.999 1 96.06 53 LEU B CA 1
ATOM 1584 C C . LEU B 1 53 ? -5.215 23.047 0.017 1 96.06 53 LEU B C 1
ATOM 1586 O O . LEU B 1 53 ? -5.727 23.078 1.14 1 96.06 53 LEU B O 1
ATOM 1590 N N . ILE B 1 54 ? -4.258 23.875 -0.414 1 96.94 54 ILE B N 1
ATOM 1591 C CA . ILE B 1 54 ? -3.814 25 0.39 1 96.94 54 ILE B CA 1
ATOM 1592 C C . ILE B 1 54 ? -3.672 26.234 -0.494 1 96.94 54 ILE B C 1
ATOM 1594 O O . ILE B 1 54 ? -3.76 26.141 -1.721 1 96.94 54 ILE B O 1
ATOM 1598 N N . GLU B 1 55 ? -3.488 27.375 0.179 1 96.19 55 GLU B N 1
ATOM 1599 C CA . GLU B 1 55 ? -3.285 28.641 -0.512 1 96.19 55 GLU B CA 1
ATOM 160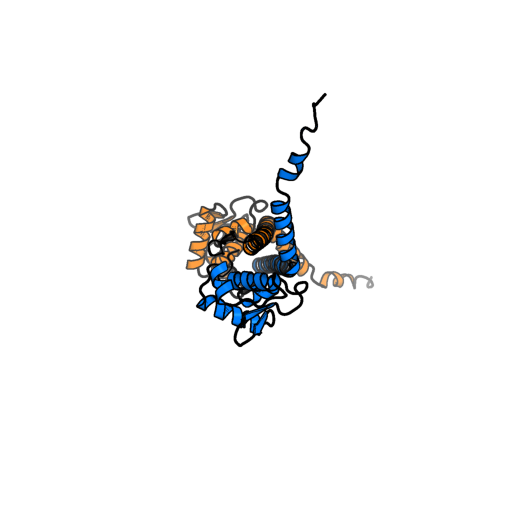0 C C . GLU B 1 55 ? -2.012 29.328 -0.032 1 96.19 55 GLU B C 1
ATOM 1602 O O . GLU B 1 55 ? -1.66 29.25 1.146 1 96.19 55 GLU B O 1
ATOM 1607 N N . SER B 1 56 ? -1.376 30 -0.957 1 95.88 56 SER B N 1
ATOM 1608 C CA . SE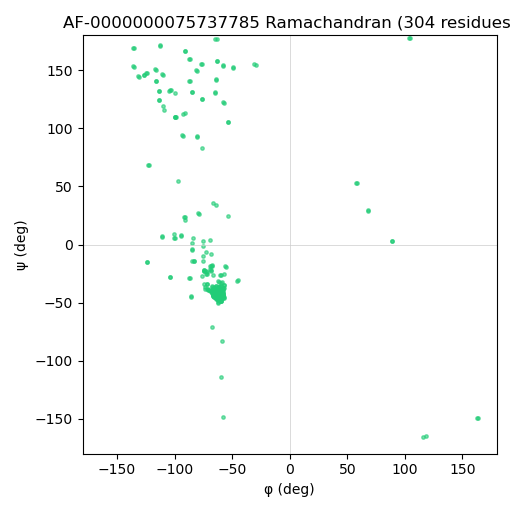R B 1 56 ? -0.184 30.781 -0.625 1 95.88 56 SER B CA 1
ATOM 1609 C C . SER B 1 56 ? -0.493 32.281 -0.562 1 95.88 56 SER B C 1
ATOM 1611 O O . SER B 1 56 ? -1.234 32.781 -1.396 1 95.88 56 SER B O 1
ATOM 1613 N N . VAL B 1 57 ? -0.045 32.906 0.452 1 91.62 57 VAL B N 1
ATOM 1614 C CA . VAL B 1 57 ? -0.175 34.344 0.603 1 91.62 57 VAL B CA 1
ATOM 1615 C C . VAL B 1 57 ? 1.204 35 0.544 1 91.62 57 VAL B C 1
ATOM 1617 O O . VAL B 1 57 ? 2.105 34.625 1.302 1 91.62 57 VAL B O 1
ATOM 1620 N N . ARG B 1 58 ? 1.347 35.938 -0.365 1 88.75 58 ARG B N 1
ATOM 1621 C CA . ARG B 1 58 ? 2.625 36.594 -0.549 1 88.75 58 ARG B CA 1
ATOM 1622 C C . ARG B 1 58 ? 2.756 37.812 0.393 1 88.75 58 ARG B C 1
ATOM 1624 O O . ARG B 1 58 ? 1.75 38.344 0.859 1 88.75 58 ARG B O 1
ATOM 1631 N N . GLY B 1 59 ? 4.004 38.344 0.704 1 85.12 59 GLY B N 1
ATOM 1632 C CA . GLY B 1 59 ? 4.262 39.562 1.464 1 85.12 59 GLY B CA 1
ATOM 1633 C C . GLY B 1 59 ? 4.711 39.281 2.887 1 85.12 59 GLY B C 1
ATOM 1634 O O . GLY B 1 59 ? 4.855 38.125 3.287 1 85.12 59 GLY B O 1
ATOM 1635 N N . PRO B 1 60 ? 5 40.406 3.57 1 83.31 60 PRO B N 1
ATOM 1636 C CA . PRO B 1 60 ? 5.383 40.281 4.977 1 83.31 60 PRO B CA 1
ATOM 1637 C C . PRO B 1 60 ? 4.312 39.562 5.812 1 83.31 60 PRO B C 1
ATOM 1639 O O . PRO B 1 60 ? 3.135 39.938 5.734 1 83.31 60 PRO B O 1
ATOM 1642 N N . GLY B 1 61 ? 4.578 38.469 6.48 1 83.12 61 GLY B N 1
ATOM 1643 C CA . GLY B 1 61 ? 3.631 37.688 7.262 1 83.12 61 GLY B CA 1
ATOM 1644 C C . GLY B 1 61 ? 2.914 36.625 6.445 1 83.12 61 GLY B C 1
ATOM 1645 O O . GLY B 1 61 ? 1.948 36.031 6.914 1 83.12 61 GLY B O 1
ATOM 1646 N N . GLY B 1 62 ? 3.453 36.688 5.16 1 89.44 62 GLY B N 1
ATOM 1647 C CA . GLY B 1 62 ? 2.848 35.688 4.297 1 89.44 62 GLY B CA 1
ATOM 1648 C C . GLY B 1 62 ? 3.148 34.25 4.727 1 89.44 62 GLY B C 1
ATOM 1649 O O . GLY B 1 62 ? 3.721 34.031 5.797 1 89.44 62 GLY B O 1
ATOM 1650 N N . GLY B 1 63 ? 2.537 33.25 3.967 1 95.88 63 GLY B N 1
ATOM 1651 C CA . GLY B 1 63 ? 2.609 31.828 4.262 1 95.88 63 GLY B CA 1
ATOM 1652 C C . GLY B 1 63 ? 1.547 31.016 3.545 1 95.88 63 GLY B C 1
ATOM 1653 O O . GLY B 1 63 ? 1.25 31.266 2.375 1 95.88 63 GLY B O 1
ATOM 1654 N N . TYR B 1 64 ? 1.245 30.062 4.215 1 97.19 64 TYR B N 1
ATOM 1655 C CA . TYR B 1 64 ? 0.273 29.141 3.646 1 97.19 64 TYR B CA 1
ATOM 1656 C C . TYR B 1 64 ? -0.918 28.953 4.578 1 97.19 64 TYR B C 1
ATOM 1658 O O . TYR B 1 64 ? -0.788 29.109 5.797 1 97.19 64 TYR B O 1
ATOM 1666 N N . ARG B 1 65 ? -2.006 28.75 4.031 1 95.25 65 ARG B N 1
ATOM 1667 C CA . ARG B 1 65 ? -3.199 28.422 4.801 1 95.25 65 ARG B CA 1
ATOM 1668 C C . ARG B 1 65 ? -3.973 27.266 4.152 1 95.25 65 ARG B C 1
ATOM 1670 O O . ARG B 1 65 ? -3.855 27.047 2.947 1 95.25 65 ARG B O 1
ATOM 1677 N N . PHE B 1 66 ? -4.691 26.531 4.996 1 95.44 66 PHE B N 1
ATOM 1678 C CA . PHE B 1 66 ? -5.527 25.453 4.48 1 95.44 66 PHE B CA 1
ATOM 1679 C C . PHE B 1 66 ? -6.645 26 3.604 1 95.44 66 PHE B C 1
ATOM 1681 O O . PHE B 1 66 ? -7.254 27.016 3.934 1 95.44 66 PHE B O 1
ATOM 1688 N N . ALA B 1 67 ? -6.691 25.297 2.396 1 88.56 67 ALA B N 1
ATOM 1689 C CA . ALA B 1 67 ? -7.707 25.734 1.443 1 88.56 67 ALA B CA 1
ATOM 1690 C C . ALA B 1 67 ? -8.82 24.703 1.312 1 88.56 67 ALA B C 1
ATOM 1692 O O . ALA B 1 67 ? -8.547 23.5 1.185 1 88.56 67 ALA B O 1
ATOM 1693 N N . GLY B 1 68 ? -9.992 24.953 1.654 1 81.25 68 GLY B N 1
ATOM 1694 C CA . GLY B 1 68 ? -11.117 24.062 1.438 1 81.25 68 GLY B CA 1
ATOM 1695 C C . GLY B 1 68 ? -11.781 23.609 2.729 1 81.25 68 GLY B C 1
ATOM 1696 O O . GLY B 1 68 ? -11.508 24.172 3.795 1 81.25 68 GLY B O 1
ATOM 1697 N N . ASN B 1 69 ? -12.57 22.594 2.6 1 90.25 69 ASN B N 1
ATOM 1698 C CA . ASN B 1 69 ? -13.312 22.016 3.717 1 90.25 69 ASN B CA 1
ATOM 1699 C C . ASN B 1 69 ? -12.625 20.766 4.266 1 90.25 69 ASN B C 1
ATOM 1701 O O . ASN B 1 69 ? -12.539 19.75 3.576 1 90.25 69 ASN B O 1
ATOM 1705 N N . PRO B 1 70 ? -12.055 20.859 5.496 1 93.69 70 PRO B N 1
ATOM 1706 C CA . PRO B 1 70 ? -11.336 19.719 6.066 1 93.69 70 PRO B CA 1
ATOM 1707 C C . PRO B 1 70 ? -12.188 18.453 6.137 1 93.69 70 PRO B C 1
ATOM 1709 O O . PRO B 1 70 ? -11.656 17.344 6.254 1 93.69 70 PRO B O 1
ATOM 1712 N N . LYS B 1 71 ? -13.508 18.594 6.055 1 93.75 71 LYS B N 1
ATOM 1713 C CA . LYS B 1 71 ? -14.422 17.453 6.078 1 93.75 71 LYS B CA 1
ATOM 1714 C C . LYS B 1 71 ? -14.398 16.703 4.75 1 93.75 71 LYS B C 1
ATOM 1716 O O . LYS B 1 71 ? -14.742 15.523 4.691 1 93.75 71 LYS B O 1
ATOM 1721 N N . ARG B 1 72 ? -13.984 17.438 3.729 1 95.06 72 ARG B N 1
ATOM 1722 C CA . ARG B 1 72 ? -14.07 16.875 2.389 1 95.06 72 ARG B CA 1
ATOM 1723 C C . ARG B 1 72 ? -12.695 16.422 1.899 1 95.06 72 ARG B C 1
ATOM 1725 O O . ARG B 1 72 ? -12.594 15.523 1.057 1 95.06 72 ARG B O 1
ATOM 1732 N N . VAL B 1 73 ? -11.648 17.062 2.387 1 96.25 73 VAL B N 1
ATOM 1733 C CA . VAL B 1 73 ? -10.297 16.672 1.999 1 96.25 73 VAL B CA 1
ATOM 1734 C C . VAL B 1 73 ? -9.898 15.398 2.736 1 96.25 73 VAL B C 1
ATOM 1736 O O . VAL B 1 73 ? -9.969 15.344 3.965 1 96.25 73 VAL B O 1
ATOM 1739 N N . THR B 1 74 ? -9.5 14.375 1.972 1 96.75 74 THR B N 1
ATOM 1740 C CA . THR B 1 74 ? -9.195 13.078 2.561 1 96.75 74 THR B CA 1
ATOM 1741 C C . THR B 1 74 ? -7.707 12.758 2.439 1 96.75 74 THR B C 1
ATOM 1743 O O . THR B 1 74 ? -6.969 13.477 1.759 1 96.75 74 THR B O 1
ATOM 1746 N N . LEU B 1 75 ? -7.289 11.711 3.076 1 95.62 75 LEU B N 1
ATOM 1747 C CA . LEU B 1 75 ? -5.906 11.258 2.967 1 95.62 75 LEU B CA 1
ATOM 1748 C C . LEU B 1 75 ? -5.566 10.891 1.525 1 95.62 75 LEU B C 1
ATOM 1750 O O . LEU B 1 75 ? -4.461 11.172 1.055 1 95.62 75 LEU B O 1
ATOM 1754 N N . LEU B 1 76 ? -6.539 10.297 0.874 1 94.88 76 LEU B N 1
ATOM 1755 C CA . LEU B 1 76 ? -6.289 9.883 -0.504 1 94.88 76 LEU B CA 1
ATOM 1756 C C . LEU B 1 76 ? -5.992 11.094 -1.384 1 94.88 76 LEU B C 1
ATOM 1758 O O . LEU B 1 76 ? -5.125 11.031 -2.258 1 94.88 76 LEU B O 1
ATOM 1762 N N . ASP B 1 77 ? -6.699 12.195 -1.151 1 95.69 77 ASP B N 1
ATOM 1763 C CA . ASP B 1 77 ? -6.5 13.406 -1.939 1 95.69 77 ASP B CA 1
ATOM 1764 C C . ASP B 1 77 ? -5.051 13.875 -1.872 1 95.69 77 ASP B C 1
ATOM 1766 O O . ASP B 1 77 ? -4.508 14.375 -2.857 1 95.69 77 ASP B O 1
ATOM 1770 N N . ILE B 1 78 ? -4.43 13.688 -0.737 1 95.75 78 ILE B N 1
ATOM 1771 C CA . ILE B 1 78 ? -3.062 14.148 -0.53 1 95.75 78 ILE B CA 1
ATOM 1772 C C . ILE B 1 78 ? -2.076 13.102 -1.034 1 95.75 78 ILE B C 1
ATOM 1774 O O . ILE B 1 78 ? -1.152 13.414 -1.786 1 95.75 78 ILE B O 1
ATOM 1778 N N . ILE B 1 79 ? -2.322 11.891 -0.712 1 94.06 79 ILE B N 1
ATOM 1779 C CA . ILE B 1 79 ? -1.411 10.797 -1.034 1 94.06 79 ILE B CA 1
ATOM 1780 C C . ILE B 1 79 ? -1.335 10.617 -2.549 1 94.06 79 ILE B C 1
ATOM 1782 O O . ILE B 1 79 ? -0.256 10.383 -3.1 1 94.06 79 ILE B O 1
ATOM 1786 N N . ALA B 1 80 ? -2.42 10.797 -3.203 1 93.38 80 ALA B N 1
ATOM 1787 C CA . ALA B 1 80 ? -2.496 10.578 -4.645 1 93.38 80 ALA B CA 1
ATOM 1788 C C . ALA B 1 80 ? -1.663 11.609 -5.402 1 93.38 80 ALA B C 1
ATOM 1790 O O . ALA B 1 80 ? -1.347 11.414 -6.578 1 93.38 80 ALA B O 1
ATOM 1791 N N . LEU B 1 81 ? -1.35 12.672 -4.77 1 94.56 81 LEU B N 1
ATOM 1792 C CA . LEU B 1 81 ? -0.535 13.695 -5.41 1 94.56 81 LEU B CA 1
ATOM 1793 C C . LEU B 1 81 ? 0.909 13.227 -5.559 1 94.56 81 LEU B C 1
ATOM 1795 O O . LEU B 1 81 ? 1.627 13.695 -6.449 1 94.56 81 LEU B O 1
ATOM 1799 N N . PHE B 1 82 ? 1.313 12.305 -4.691 1 93.31 82 PHE B N 1
ATOM 1800 C CA . PHE B 1 82 ? 2.74 12.008 -4.629 1 93.31 82 PHE B CA 1
ATOM 1801 C C . PHE B 1 82 ? 2.994 10.523 -4.855 1 93.31 82 PHE B C 1
ATOM 1803 O O . PHE B 1 82 ? 4.145 10.102 -4.996 1 93.31 82 PHE B O 1
ATOM 1810 N N . GLU B 1 83 ? 1.958 9.727 -4.762 1 87.31 83 GLU B N 1
ATOM 1811 C CA . GLU B 1 83 ? 2.076 8.281 -4.953 1 87.31 83 GLU B CA 1
ATOM 1812 C C . GLU B 1 83 ? 1.273 7.816 -6.164 1 87.31 83 GLU B C 1
ATOM 1814 O O . GLU B 1 83 ? 0.225 8.383 -6.473 1 87.31 83 GLU B O 1
ATOM 1819 N N . ASP B 1 84 ? 1.755 6.777 -6.746 1 81.62 84 ASP B N 1
ATOM 1820 C CA . ASP B 1 84 ? 0.936 6.113 -7.758 1 81.62 84 ASP B CA 1
ATOM 1821 C C . ASP B 1 84 ? -0.102 5.199 -7.109 1 81.62 84 ASP B C 1
ATOM 1823 O O . ASP B 1 84 ? 0.225 4.098 -6.664 1 81.62 84 ASP B O 1
ATOM 1827 N N . THR B 1 85 ? -1.368 5.578 -6.82 1 74.19 85 THR B N 1
ATOM 1828 C CA . THR B 1 85 ? -2.398 4.883 -6.055 1 74.19 85 THR B CA 1
ATOM 1829 C C . THR B 1 85 ? -3.154 3.895 -6.938 1 74.19 85 THR B C 1
ATOM 1831 O O . THR B 1 85 ? -3.93 3.076 -6.441 1 74.19 85 THR B O 1
ATOM 1834 N N . GLY B 1 86 ? -2.846 3.717 -8.195 1 70.62 86 GLY B N 1
ATOM 1835 C CA . GLY B 1 86 ? -3.518 2.725 -9.023 1 70.62 86 GLY B CA 1
ATOM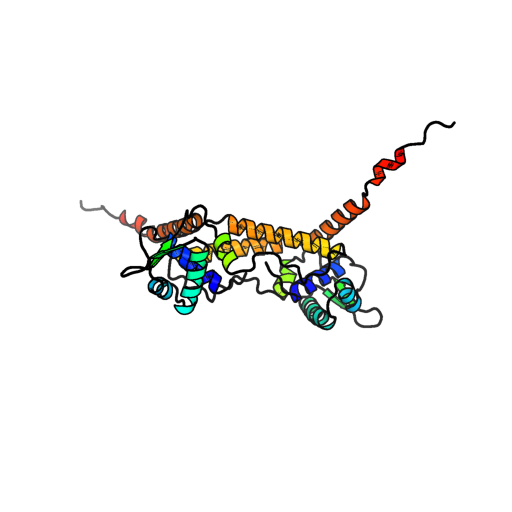 1836 C C . GLY B 1 86 ? -2.725 1.441 -9.18 1 70.62 86 GLY B C 1
ATOM 1837 O O . GLY B 1 86 ? -1.492 1.461 -9.156 1 70.62 86 GLY B O 1
ATOM 1838 N N . LEU B 1 87 ? -3.576 0.299 -8.898 1 68.56 87 LEU B N 1
ATOM 1839 C CA . LEU B 1 87 ? -2.914 -0.975 -9.156 1 68.56 87 LEU B CA 1
ATOM 1840 C C . LEU B 1 87 ? -2.354 -1.019 -10.578 1 68.56 87 LEU B C 1
ATOM 1842 O O . LEU B 1 87 ? -3.086 -0.8 -11.547 1 68.56 87 LEU B O 1
ATOM 1846 N N . ASP B 1 88 ? -1.062 -0.882 -10.625 1 68.31 88 ASP B N 1
ATOM 1847 C CA . ASP B 1 88 ? -0.448 -0.977 -11.945 1 68.31 88 ASP B CA 1
ATOM 1848 C C . ASP B 1 88 ? 0.009 -2.404 -12.242 1 68.31 88 ASP B C 1
ATOM 1850 O O . ASP B 1 88 ? 1.064 -2.832 -11.766 1 68.31 88 ASP B O 1
ATOM 1854 N N . LEU B 1 89 ? -0.925 -3.082 -12.898 1 68.94 89 LEU B N 1
ATOM 1855 C CA . LEU B 1 89 ? -0.627 -4.453 -13.289 1 68.94 89 LEU B CA 1
ATOM 1856 C C . LEU B 1 89 ? -0.007 -4.496 -14.68 1 68.94 89 LEU B C 1
ATOM 1858 O O . LEU B 1 89 ? -0.096 -5.512 -15.375 1 68.94 89 LEU B O 1
ATOM 1862 N N . GLN B 1 90 ? 0.556 -3.4 -15.125 1 60.06 90 GLN B N 1
ATOM 1863 C CA . GLN B 1 90 ? 1.08 -3.344 -16.484 1 60.06 90 GLN B CA 1
ATOM 1864 C C . GLN B 1 90 ? 2.146 -4.414 -16.703 1 60.06 90 GLN B C 1
ATOM 1866 O O . GLN B 1 90 ? 2.238 -4.988 -17.797 1 60.06 90 GLN B O 1
ATOM 1871 N N . GLU B 1 91 ? 2.828 -4.668 -15.656 1 61.81 91 GLU B N 1
ATOM 1872 C CA . GLU B 1 91 ? 3.883 -5.66 -15.844 1 61.81 91 GLU B CA 1
ATOM 1873 C C . GLU B 1 91 ? 3.4 -7.059 -15.461 1 61.81 91 GLU B C 1
ATOM 1875 O O . GLU B 1 91 ? 4.176 -8.016 -15.492 1 61.81 91 GLU B O 1
ATOM 1880 N N . ALA B 1 92 ? 2.137 -6.977 -15.242 1 70.19 92 ALA B N 1
ATOM 1881 C CA . ALA B 1 92 ? 1.569 -8.266 -14.867 1 70.19 92 ALA B CA 1
ATOM 1882 C C . ALA B 1 92 ? 1.303 -9.125 -16.109 1 70.19 92 ALA B C 1
ATOM 1884 O O . ALA B 1 92 ? 1.251 -8.609 -17.219 1 70.19 92 ALA B O 1
ATOM 1885 N N . ALA B 1 93 ? 1.387 -10.453 -15.93 1 74.31 93 ALA B N 1
ATOM 1886 C CA . ALA B 1 93 ? 1.036 -11.375 -17 1 74.31 93 ALA B CA 1
ATOM 1887 C C . ALA B 1 93 ? -0.32 -11.023 -17.609 1 74.31 93 ALA B C 1
ATOM 1889 O O . ALA B 1 93 ? -1.118 -10.312 -16.984 1 74.31 93 ALA B O 1
ATOM 1890 N N . SER B 1 94 ? -0.408 -11.398 -18.891 1 76.38 94 SER B N 1
ATOM 1891 C CA . SER B 1 94 ? -1.688 -11.195 -19.562 1 76.38 94 SER B CA 1
ATOM 1892 C C . SER B 1 94 ? -2.814 -11.922 -18.828 1 76.38 94 SER B C 1
ATOM 1894 O O . SER B 1 94 ? -2.562 -12.852 -18.062 1 76.38 94 SER B O 1
ATOM 1896 N N . ASP B 1 95 ? -3.998 -11.438 -18.969 1 77.19 95 ASP B N 1
ATOM 1897 C CA . ASP B 1 95 ? -5.184 -12.07 -18.391 1 77.19 95 ASP B CA 1
ATOM 1898 C C . ASP B 1 95 ? -5.633 -13.258 -19.234 1 77.19 95 ASP B C 1
ATOM 1900 O O . ASP B 1 95 ? -6.816 -13.602 -19.266 1 77.19 95 ASP B O 1
ATOM 1904 N N . ASP B 1 96 ? -4.641 -13.82 -19.922 1 79.88 96 ASP B N 1
ATOM 1905 C CA . ASP B 1 96 ? -4.969 -14.922 -20.828 1 79.88 96 ASP B CA 1
ATOM 1906 C C . ASP B 1 96 ? -5.258 -16.203 -20.047 1 79.88 96 ASP B C 1
ATOM 1908 O O . ASP B 1 96 ? -5.965 -17.078 -20.531 1 79.88 96 ASP B O 1
ATOM 1912 N N . HIS B 1 97 ? -4.77 -16.203 -18.922 1 84.75 97 HIS B N 1
ATOM 1913 C CA . HIS B 1 97 ? -4.953 -17.406 -18.125 1 84.75 97 HIS B CA 1
ATOM 1914 C C . HIS B 1 97 ? -5.887 -17.156 -16.938 1 84.75 97 HIS B C 1
ATOM 1916 O O . HIS B 1 97 ? -5.93 -16.047 -16.406 1 84.75 97 HIS B O 1
ATOM 1922 N N . GLU B 1 98 ? -6.59 -18.141 -16.625 1 86.06 98 GLU B N 1
ATOM 1923 C CA . GLU B 1 98 ? -7.555 -18.062 -15.531 1 86.06 98 GLU B CA 1
ATOM 1924 C C . GLU B 1 98 ? -6.879 -17.672 -14.219 1 86.06 98 GLU B C 1
ATOM 1926 O O . GLU B 1 98 ? -7.418 -16.875 -13.445 1 86.06 98 GLU B O 1
ATOM 1931 N N . GLU B 1 99 ? -5.707 -18.219 -14.055 1 87.88 99 GLU B N 1
ATOM 1932 C CA . GLU B 1 99 ? -4.98 -17.938 -12.812 1 87.88 99 GLU B CA 1
ATOM 1933 C C . GLU B 1 99 ? -4.625 -16.469 -12.711 1 87.88 99 GLU B C 1
ATOM 1935 O O . GLU B 1 99 ? -4.855 -15.836 -11.672 1 87.88 99 GLU B O 1
ATOM 1940 N N . SER B 1 100 ? -4.105 -15.875 -13.836 1 88.94 100 SER B N 1
ATOM 1941 C CA . SER B 1 100 ? -3.721 -14.461 -13.82 1 88.94 100 SER B CA 1
ATOM 1942 C C . SER B 1 100 ? -4.941 -13.562 -13.68 1 88.94 100 SER B C 1
ATOM 1944 O O . SER B 1 100 ? -4.902 -12.562 -12.953 1 88.94 100 SER B O 1
ATOM 1946 N N . ARG B 1 101 ? -5.977 -13.914 -14.328 1 88.25 101 ARG B N 1
ATOM 1947 C CA . ARG B 1 101 ? -7.199 -13.125 -14.242 1 88.25 101 ARG B CA 1
ATOM 1948 C C . ARG B 1 101 ? -7.738 -13.102 -12.82 1 88.25 101 ARG B C 1
ATOM 1950 O O . ARG B 1 101 ? -8.117 -12.039 -12.312 1 88.25 101 ARG B O 1
ATOM 1957 N N . ALA B 1 102 ? -7.832 -14.289 -12.25 1 89.19 102 ALA B N 1
ATOM 1958 C CA . ALA B 1 102 ? -8.312 -14.391 -10.875 1 89.19 102 ALA B CA 1
ATOM 1959 C C . ALA B 1 102 ? -7.438 -13.586 -9.922 1 89.19 102 ALA B C 1
ATOM 1961 O O . ALA B 1 102 ? -7.941 -12.859 -9.062 1 89.19 102 ALA B O 1
ATOM 1962 N N . LEU B 1 103 ? -6.156 -13.727 -10.109 1 91.5 103 LEU B N 1
ATOM 1963 C CA . LEU B 1 103 ? -5.219 -13 -9.258 1 91.5 103 LEU B CA 1
ATOM 1964 C C . LEU B 1 103 ? -5.383 -11.492 -9.422 1 91.5 103 LEU B C 1
ATOM 1966 O O . LEU B 1 103 ? -5.457 -10.758 -8.43 1 91.5 103 LEU B O 1
ATOM 1970 N N . HIS B 1 104 ? -5.461 -11.055 -10.633 1 90.81 104 HIS B N 1
ATOM 1971 C CA . HIS B 1 104 ? -5.613 -9.633 -10.906 1 90.81 104 HIS B CA 1
ATOM 1972 C C . HIS B 1 104 ? -6.906 -9.094 -10.305 1 90.81 104 HIS B C 1
ATOM 1974 O O . HIS B 1 104 ? -6.926 -7.988 -9.75 1 90.81 104 HIS B O 1
ATOM 1980 N N . LYS B 1 105 ? -7.914 -9.859 -10.461 1 90.19 105 LYS B N 1
ATOM 1981 C CA . LYS B 1 105 ? -9.195 -9.445 -9.883 1 90.19 105 LYS B CA 1
ATOM 1982 C C . LYS B 1 105 ? -9.086 -9.281 -8.367 1 90.19 105 LYS B C 1
ATOM 1984 O O . LYS B 1 105 ? -9.555 -8.281 -7.816 1 90.19 105 LYS B O 1
ATOM 1989 N N . VAL B 1 106 ? -8.539 -10.219 -7.73 1 91.12 106 VAL B N 1
ATOM 1990 C CA . VAL B 1 106 ? -8.43 -10.195 -6.277 1 91.12 106 VAL B CA 1
ATOM 1991 C C . VAL B 1 106 ? -7.551 -9.023 -5.848 1 91.12 106 VAL B C 1
ATOM 1993 O O . VAL B 1 106 ? -7.875 -8.312 -4.891 1 91.12 106 VAL B O 1
ATOM 1996 N N . LEU B 1 107 ? -6.48 -8.828 -6.562 1 91.06 107 LEU B N 1
ATOM 1997 C CA . LEU B 1 107 ? -5.582 -7.727 -6.238 1 91.06 107 LEU B CA 1
ATOM 1998 C C . LEU B 1 107 ? -6.277 -6.383 -6.449 1 91.06 107 LEU B C 1
ATOM 2000 O O . LEU B 1 107 ? -6.082 -5.449 -5.668 1 91.06 107 LEU B O 1
ATOM 2004 N N . ARG B 1 108 ? -7.055 -6.289 -7.477 1 90.5 108 ARG B N 1
ATOM 2005 C CA . ARG B 1 108 ? -7.824 -5.07 -7.719 1 90.5 108 ARG B CA 1
ATOM 2006 C C . ARG B 1 108 ? -8.812 -4.816 -6.59 1 90.5 108 ARG B C 1
ATOM 2008 O O . ARG B 1 108 ? -8.977 -3.678 -6.148 1 90.5 108 ARG B O 1
ATOM 2015 N N . ASP B 1 109 ? -9.469 -5.879 -6.168 1 90.69 109 ASP B N 1
ATOM 2016 C CA . ASP B 1 109 ? -10.422 -5.758 -5.066 1 90.69 109 ASP B CA 1
ATOM 2017 C C . ASP B 1 109 ? -9.727 -5.266 -3.795 1 90.69 109 ASP B C 1
ATOM 2019 O O . ASP B 1 109 ? -10.258 -4.41 -3.084 1 90.69 109 ASP B O 1
ATOM 2023 N N . ILE B 1 110 ? -8.617 -5.766 -3.525 1 90.5 110 ILE B N 1
ATOM 2024 C CA . ILE B 1 110 ? -7.863 -5.379 -2.338 1 90.5 110 ILE B CA 1
ATOM 2025 C C . ILE B 1 110 ? -7.41 -3.924 -2.469 1 90.5 110 ILE B C 1
ATOM 2027 O O . ILE B 1 110 ? -7.477 -3.158 -1.505 1 90.5 110 ILE B O 1
ATOM 2031 N N . ASP B 1 111 ? -6.93 -3.574 -3.641 1 89.19 111 ASP B N 1
ATOM 2032 C CA . ASP B 1 111 ? -6.531 -2.195 -3.904 1 89.19 111 ASP B CA 1
ATOM 2033 C C . ASP B 1 111 ? -7.699 -1.234 -3.688 1 89.19 111 ASP B C 1
ATOM 2035 O O . ASP B 1 111 ? -7.527 -0.162 -3.104 1 89.19 111 ASP B O 1
ATOM 2039 N N . GLU B 1 112 ? -8.812 -1.607 -4.145 1 91 112 GLU B N 1
ATOM 2040 C CA . GLU B 1 112 ? -10 -0.786 -3.973 1 91 112 GLU B CA 1
ATOM 2041 C C . GLU B 1 112 ? -10.336 -0.603 -2.494 1 91 112 GLU B C 1
ATOM 2043 O O . GLU B 1 112 ? -10.781 0.472 -2.08 1 91 112 GLU B O 1
ATOM 2048 N N . ILE B 1 113 ? -10.188 -1.606 -1.722 1 90.44 113 ILE B N 1
ATOM 2049 C CA . ILE B 1 113 ? -10.422 -1.515 -0.285 1 90.44 113 ILE B CA 1
ATOM 2050 C C . ILE B 1 113 ? -9.461 -0.508 0.334 1 90.44 113 ILE B C 1
ATOM 2052 O O . ILE B 1 113 ? -9.859 0.333 1.142 1 90.44 113 ILE B O 1
AT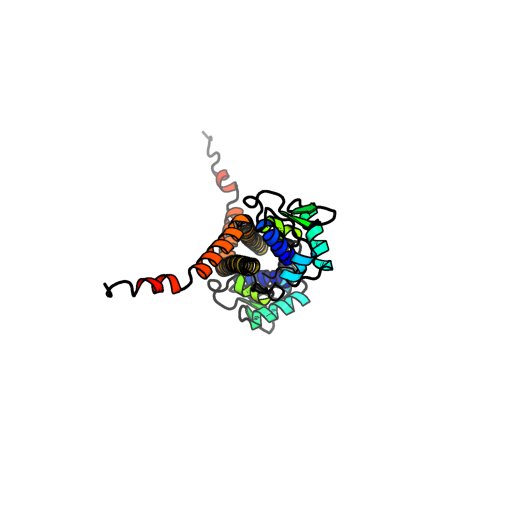OM 2056 N N . ALA B 1 114 ? -8.25 -0.581 -0.066 1 89 114 ALA B N 1
ATOM 2057 C CA . ALA B 1 114 ? -7.242 0.345 0.447 1 89 114 ALA B CA 1
ATOM 2058 C C . ALA B 1 114 ? -7.574 1.784 0.063 1 89 114 ALA B C 1
ATOM 2060 O O . ALA B 1 114 ? -7.527 2.684 0.905 1 89 114 ALA B O 1
ATOM 2061 N N . MET B 1 115 ? -7.941 1.965 -1.177 1 90.56 115 MET B N 1
ATOM 2062 C CA . MET B 1 115 ? -8.273 3.303 -1.658 1 90.56 115 MET B CA 1
ATOM 2063 C C . MET B 1 115 ? -9.508 3.848 -0.946 1 90.56 115 MET B C 1
ATOM 2065 O O . MET B 1 115 ? -9.547 5.02 -0.57 1 90.56 115 MET B O 1
ATOM 2069 N N . THR B 1 116 ? -10.422 3.006 -0.78 1 93.44 116 THR B N 1
ATOM 2070 C CA . THR B 1 116 ? -11.648 3.41 -0.097 1 93.44 116 THR B CA 1
ATOM 2071 C C . THR B 1 116 ? -11.359 3.773 1.357 1 93.44 116 THR B C 1
ATOM 2073 O O . THR B 1 116 ? -11.922 4.734 1.886 1 93.44 116 THR B O 1
ATOM 2076 N N . THR B 1 117 ? -10.508 3.045 1.946 1 92.69 117 THR B N 1
ATOM 2077 C CA . THR B 1 117 ? -10.117 3.338 3.32 1 92.69 117 THR B CA 1
ATOM 2078 C C . THR B 1 117 ? -9.438 4.699 3.412 1 92.69 117 THR B C 1
ATOM 2080 O O . THR B 1 117 ? -9.781 5.516 4.266 1 92.69 117 THR B O 1
ATOM 2083 N N . LEU B 1 118 ? -8.547 4.969 2.535 1 92.69 118 LEU B N 1
ATOM 2084 C CA . LEU B 1 118 ? -7.848 6.246 2.514 1 92.69 118 LEU B CA 1
ATOM 2085 C C . LEU B 1 118 ? -8.812 7.391 2.23 1 92.69 118 LEU B C 1
ATOM 2087 O O . LEU B 1 118 ? -8.664 8.484 2.779 1 92.69 118 LEU B O 1
ATOM 2091 N N . ARG B 1 119 ? -9.773 7.105 1.407 1 94.5 119 ARG B N 1
ATOM 2092 C CA . ARG B 1 119 ? -10.773 8.102 1.028 1 94.5 119 ARG B CA 1
ATOM 2093 C C . ARG B 1 119 ? -11.734 8.383 2.18 1 94.5 119 ARG B C 1
ATOM 2095 O O . ARG B 1 119 ? -12.344 9.453 2.24 1 94.5 119 ARG B O 1
ATOM 2102 N N . SER B 1 120 ? -11.867 7.492 3.08 1 95.62 120 SER B N 1
ATOM 2103 C CA . SER B 1 120 ? -12.836 7.609 4.164 1 95.62 120 SER B CA 1
ATOM 2104 C C . SER B 1 120 ? -12.273 8.43 5.32 1 95.62 120 SER B C 1
ATOM 2106 O O . SER B 1 120 ? -13.016 8.844 6.215 1 95.62 120 SER B O 1
ATOM 2108 N N . VAL B 1 121 ? -10.984 8.68 5.355 1 95.81 121 VAL B N 1
ATOM 2109 C CA . VAL B 1 121 ? -10.359 9.438 6.43 1 95.81 121 VAL B CA 1
ATOM 2110 C C . VAL B 1 121 ? -10.141 10.883 5.977 1 95.81 121 VAL B C 1
ATOM 2112 O O . VAL B 1 121 ? -9.258 11.156 5.16 1 95.81 121 VAL B O 1
ATOM 2115 N N . SER B 1 122 ? -10.914 11.742 6.574 1 96.56 122 SER B N 1
ATOM 2116 C CA . SER B 1 122 ? -10.797 13.156 6.258 1 96.56 122 SER B CA 1
ATOM 2117 C C . SER B 1 122 ? -9.805 13.852 7.191 1 96.56 122 SER B C 1
ATOM 2119 O O . SER B 1 122 ? -9.383 13.273 8.195 1 96.56 122 SER B O 1
ATOM 2121 N N . ILE B 1 123 ? -9.445 15.047 6.801 1 95.31 123 ILE B N 1
ATOM 2122 C CA . ILE B 1 123 ? -8.578 15.859 7.648 1 95.31 123 ILE B CA 1
ATOM 2123 C C . ILE B 1 123 ? -9.273 16.141 8.977 1 95.31 123 ILE B C 1
ATOM 2125 O O . ILE B 1 123 ? -8.641 16.156 10.031 1 95.31 123 ILE B O 1
ATOM 2129 N N . THR B 1 124 ? -10.57 16.344 8.906 1 94.94 124 THR B N 1
ATOM 2130 C CA . THR B 1 124 ? -11.336 16.547 10.125 1 94.94 124 THR B CA 1
ATOM 2131 C C . THR B 1 124 ? -11.18 15.344 11.062 1 94.94 124 THR B C 1
ATOM 2133 O O . THR B 1 124 ? -11.031 15.508 12.273 1 94.94 124 THR B O 1
ATOM 2136 N N . SER B 1 125 ? -11.242 14.141 10.547 1 93.5 125 SER B N 1
ATOM 2137 C CA . SER B 1 125 ? -11.062 12.938 11.352 1 93.5 125 SER B CA 1
ATOM 2138 C C . SER B 1 125 ? -9.695 12.93 12.031 1 93.5 125 SER B C 1
ATOM 2140 O O . SER B 1 125 ? -9.586 12.539 13.195 1 93.5 125 SER B O 1
ATOM 2142 N N . LEU B 1 126 ? -8.703 13.367 11.328 1 92.38 126 LEU B N 1
ATOM 2143 C CA . LEU B 1 126 ? -7.363 13.445 11.898 1 92.38 126 LEU B CA 1
ATOM 2144 C C . LEU B 1 126 ? -7.301 14.469 13.016 1 92.38 126 LEU B C 1
ATOM 2146 O O . LEU B 1 126 ? -6.684 14.227 14.062 1 92.38 126 LEU B O 1
ATOM 2150 N N . LEU B 1 127 ? -7.898 15.586 12.75 1 92.31 127 LEU B N 1
ATOM 2151 C CA . LEU B 1 127 ? -7.922 16.641 13.758 1 92.31 127 LEU B CA 1
ATOM 2152 C C . LEU B 1 127 ? -8.625 16.156 15.023 1 92.31 127 LEU B C 1
ATOM 2154 O O . LEU B 1 127 ? -8.219 16.5 16.141 1 92.31 127 LEU B O 1
ATOM 2158 N N . LYS B 1 128 ? -9.664 15.336 14.852 1 92.31 128 LYS B N 1
ATOM 2159 C CA . LYS B 1 128 ? -10.383 14.781 15.992 1 92.31 128 LYS B CA 1
ATOM 2160 C C . LYS B 1 128 ? -9.492 13.844 16.797 1 92.31 128 LYS B C 1
ATOM 2162 O O . LYS B 1 128 ? -9.562 13.805 18.031 1 92.31 128 LYS B O 1
ATOM 2167 N N . VAL B 1 129 ? -8.719 13.117 16.078 1 88.62 129 VAL B N 1
ATOM 2168 C CA . VAL B 1 129 ? -7.773 12.227 16.75 1 88.62 129 VAL B CA 1
ATOM 2169 C C . VAL B 1 129 ? -6.793 13.039 17.594 1 88.62 129 VAL B C 1
ATOM 2171 O O . VAL B 1 129 ? -6.465 12.656 18.719 1 88.62 129 VAL B O 1
ATOM 2174 N N . ILE B 1 130 ? -6.336 14.109 17.062 1 84.19 130 ILE B N 1
ATOM 2175 C CA . ILE B 1 130 ? -5.43 15.008 17.766 1 84.19 130 ILE B CA 1
ATOM 2176 C C . ILE B 1 130 ? -6.102 15.539 19.031 1 84.19 130 ILE B C 1
ATOM 2178 O O . ILE B 1 130 ? -5.504 15.523 20.109 1 84.19 130 ILE B O 1
ATOM 2182 N N . ASP B 1 131 ? -7.324 15.93 18.859 1 86.75 131 ASP B N 1
ATOM 2183 C CA . ASP B 1 131 ? -8.07 16.5 19.969 1 86.75 131 ASP B CA 1
ATOM 2184 C C . ASP B 1 131 ? -8.305 15.477 21.078 1 86.75 131 ASP B C 1
ATOM 2186 O O . ASP B 1 131 ? -8.203 15.789 22.266 1 86.75 131 ASP B O 1
ATOM 2190 N N . THR B 1 132 ? -8.578 14.273 20.625 1 83.44 132 THR B N 1
ATOM 2191 C CA . THR B 1 132 ? -8.828 13.203 21.578 1 83.44 132 THR B CA 1
ATOM 2192 C C . THR B 1 132 ? -7.555 12.883 22.359 1 83.44 132 THR B C 1
ATOM 2194 O O . THR B 1 132 ? -7.605 12.633 23.578 1 83.44 132 THR B O 1
ATOM 2197 N N . GLU B 1 133 ? -6.484 12.93 21.672 1 76.31 133 GLU B N 1
ATOM 2198 C CA . GLU B 1 133 ? -5.211 12.641 22.328 1 76.31 133 GLU B CA 1
ATOM 2199 C C . GLU B 1 133 ? -4.812 13.766 23.281 1 76.31 133 GLU B C 1
ATOM 2201 O O . GLU B 1 133 ? -4.215 13.516 24.328 1 76.31 133 GLU B O 1
ATOM 2206 N N . ARG B 1 134 ? -5.09 15.031 22.859 1 75.06 134 ARG B N 1
ATOM 2207 C CA . ARG B 1 134 ? -4.832 16.188 23.703 1 75.06 134 ARG B CA 1
ATOM 2208 C C . ARG B 1 134 ? -5.652 16.125 24.984 1 75.06 134 ARG B C 1
ATOM 2210 O O . ARG B 1 134 ? -5.156 16.453 26.062 1 75.06 134 ARG B O 1
ATOM 2217 N N . ARG B 1 135 ? -6.871 15.656 24.875 1 73.19 135 ARG B N 1
ATOM 2218 C CA . ARG B 1 135 ? -7.758 15.57 26.031 1 73.19 135 ARG B CA 1
ATOM 2219 C C . ARG B 1 135 ? -7.312 14.469 26.984 1 73.19 135 ARG B C 1
ATOM 2221 O O . ARG B 1 135 ? -7.473 14.586 28.203 1 73.19 135 ARG B O 1
ATOM 2228 N N . LYS B 1 136 ? -6.785 13.438 26.406 1 67.56 136 LYS B N 1
ATOM 2229 C CA . LYS B 1 136 ? -6.281 12.359 27.25 1 67.56 136 LYS B CA 1
ATOM 2230 C C . LYS B 1 136 ? -5.055 12.805 28.031 1 67.56 136 LYS B C 1
ATOM 2232 O O . LYS B 1 136 ? -4.863 12.391 29.172 1 67.56 136 LYS B O 1
ATOM 2237 N N . THR B 1 137 ? -4.25 13.555 27.312 1 63.19 137 THR B N 1
ATOM 2238 C CA . THR B 1 137 ? -3.043 14.039 27.969 1 63.19 137 THR B CA 1
ATOM 2239 C C . THR B 1 137 ? -3.379 15.141 28.969 1 63.19 137 THR B C 1
ATOM 2241 O O . THR B 1 137 ? -2.715 15.281 30 1 63.19 137 THR B O 1
ATOM 2244 N N . GLU B 1 138 ? -4.348 16 28.578 1 61.19 138 GLU B N 1
ATOM 2245 C CA . GLU B 1 138 ? -4.777 17.016 29.531 1 61.19 138 GLU B CA 1
ATOM 2246 C C . GLU B 1 138 ? -5.504 16.391 30.719 1 61.19 138 GLU B C 1
ATOM 2248 O O . GLU B 1 138 ? -5.531 16.969 31.812 1 61.19 138 GLU B O 1
ATOM 2253 N N . ARG B 1 139 ? -6.387 15.375 30.453 1 54.94 139 ARG B N 1
ATOM 2254 C CA . ARG B 1 139 ? -7.031 14.711 31.578 1 54.94 139 ARG B CA 1
ATOM 2255 C C . ARG B 1 139 ? -6.012 13.984 32.438 1 54.94 139 ARG B C 1
ATOM 2257 O O . ARG B 1 139 ? -5.609 12.859 32.125 1 54.94 139 ARG B O 1
ATOM 2264 N N . GLY B 1 140 ? -4.941 14.484 32.531 1 47.38 140 GLY B N 1
ATOM 2265 C CA . GLY B 1 140 ? -3.928 14.016 33.469 1 47.38 140 GLY B CA 1
ATOM 2266 C C . GLY B 1 140 ? -4.508 13.383 34.719 1 47.38 140 GLY B C 1
ATOM 2267 O O . GLY B 1 140 ? -5.695 13.547 35 1 47.38 140 GLY B O 1
ATOM 2268 N N . PRO B 1 141 ? -3.748 12.453 35.406 1 49.19 141 PRO B N 1
ATOM 2269 C CA . PRO B 1 141 ? -4.117 11.719 36.625 1 49.19 141 PRO B CA 1
ATOM 2270 C C . PRO B 1 141 ? -4.77 12.602 37.688 1 49.19 141 PRO B C 1
ATOM 2272 O O . PRO B 1 141 ? -5.219 12.109 38.719 1 49.19 141 PRO B O 1
ATOM 2275 N N . ASN B 1 142 ? -4.379 13.898 37.719 1 44.91 142 ASN B N 1
ATOM 2276 C CA . ASN B 1 142 ? -4.543 14.664 38.938 1 44.91 142 ASN B CA 1
ATOM 2277 C C . ASN B 1 142 ? -6.004 15.047 39.156 1 44.91 142 ASN B C 1
ATOM 2279 O O . ASN B 1 142 ? -6.305 15.875 40.031 1 44.91 142 ASN B O 1
ATOM 2283 N N . GLY B 1 143 ? -6.922 14.859 38.219 1 38.28 143 GLY B N 1
ATOM 2284 C CA . GLY B 1 143 ? -8.234 15.344 38.625 1 38.28 143 GLY B CA 1
ATOM 2285 C C . GLY B 1 143 ? -8.734 14.703 39.906 1 38.28 143 GLY B C 1
ATOM 2286 O O . GLY B 1 143 ? -9.852 14.992 40.344 1 38.28 143 GLY B O 1
ATOM 2287 N N . ALA B 1 144 ? -8.172 13.492 40.094 1 40.53 144 ALA B N 1
ATOM 2288 C CA . ALA B 1 144 ? -8.719 12.852 41.281 1 40.53 144 ALA B CA 1
ATOM 2289 C C . ALA B 1 144 ? -8.312 13.617 42.531 1 40.53 144 ALA B C 1
ATOM 2291 O O . ALA B 1 144 ? -8.711 13.25 43.656 1 40.53 144 ALA B O 1
ATOM 2292 N N . SER B 1 145 ? -7.148 14.297 42.344 1 39.31 145 SER B N 1
ATOM 2293 C CA . SER B 1 145 ? -6.5 14.422 43.656 1 39.31 145 SER B CA 1
ATOM 2294 C C . SER B 1 145 ? -7.191 15.469 44.531 1 39.31 145 SER B C 1
ATOM 2296 O O . SER B 1 145 ? -6.945 15.539 45.719 1 39.31 145 SER B O 1
ATOM 2298 N N . ALA B 1 146 ? -7.738 16.594 43.906 1 41.53 146 ALA B N 1
ATOM 2299 C CA . ALA B 1 146 ? -7.75 17.703 44.875 1 41.53 146 ALA B CA 1
ATOM 2300 C C . ALA B 1 146 ? -8.867 17.531 45.906 1 41.53 146 ALA B C 1
ATOM 2302 O O . ALA B 1 146 ? -9.195 18.469 46.625 1 41.53 146 ALA B O 1
ATOM 2303 N N . ARG B 1 147 ? -9.641 16.438 45.75 1 41.03 147 ARG B N 1
ATOM 2304 C CA . ARG B 1 147 ? -10.852 16.609 46.562 1 41.03 147 ARG B CA 1
ATOM 2305 C C . ARG B 1 147 ? -10.547 16.578 48.031 1 41.03 147 ARG B C 1
ATOM 2307 O O . ARG B 1 147 ? -11.461 16.5 48.875 1 41.03 147 ARG B O 1
ATOM 2314 N N . HIS B 1 148 ? -9.266 16.234 48.344 1 37.91 148 HIS B N 1
ATOM 2315 C CA . HIS B 1 148 ? -9.297 15.758 49.719 1 37.91 148 HIS B CA 1
ATOM 2316 C C . HIS B 1 148 ? -9.82 16.828 50.656 1 37.91 148 HIS B C 1
ATOM 2318 O O . HIS B 1 148 ? -10.656 16.547 51.531 1 37.91 148 HIS B O 1
ATOM 2324 N N . SER B 1 149 ? -8.953 17.75 51.094 1 37.72 149 SER B N 1
ATOM 2325 C CA . SER B 1 149 ? -8.727 17.969 52.5 1 37.72 149 SER B CA 1
ATOM 2326 C C . SER B 1 149 ? -9.656 19.047 53.062 1 37.72 149 SER B C 1
ATOM 2328 O O . SER B 1 149 ? -9.242 20.188 53.25 1 37.72 149 SER B O 1
ATOM 2330 N N . SER B 1 150 ? -10.82 19.344 52.469 1 37.66 150 SER B N 1
ATOM 2331 C CA . SER B 1 150 ? -11.555 20.531 52.875 1 37.66 150 SER B CA 1
ATOM 2332 C C . SER B 1 150 ? -11.938 20.453 54.375 1 37.66 150 SER B C 1
ATOM 2334 O O . SER B 1 150 ? -12.5 21.406 54.906 1 37.66 150 SER B O 1
ATOM 2336 N N . ALA B 1 151 ? -12.07 19.312 54.906 1 37.44 151 ALA B N 1
ATOM 2337 C CA . ALA B 1 151 ? -13.188 19.266 55.844 1 37.44 151 ALA B CA 1
ATOM 2338 C C . ALA B 1 151 ? -12.906 20.125 57.062 1 37.44 151 ALA B C 1
ATOM 2340 O O . ALA B 1 151 ? -13.812 20.734 57.625 1 37.44 151 ALA B O 1
ATOM 2341 N N . GLY B 1 152 ? -11.961 19.656 57.906 1 34.03 152 GLY B N 1
ATOM 2342 C CA . GLY B 1 152 ? -12.312 19.562 59.312 1 34.03 152 GLY B CA 1
ATOM 2343 C C . GLY B 1 152 ? -12.133 20.891 60.062 1 34.03 152 GLY B C 1
ATOM 2344 O O . GLY B 1 152 ? -12.336 20.953 61.281 1 34.03 152 GLY B O 1
ATOM 2345 N N . ARG B 1 153 ? -11.43 21.938 59.531 1 35.75 153 ARG B N 1
ATOM 2346 C CA . ARG B 1 153 ? -10.945 22.766 60.625 1 35.75 153 ARG B CA 1
ATOM 2347 C C . ARG B 1 153 ? -12.07 23.609 61.219 1 35.75 153 ARG B C 1
ATOM 2349 O O . ARG B 1 153 ? -11.984 24.062 62.344 1 35.75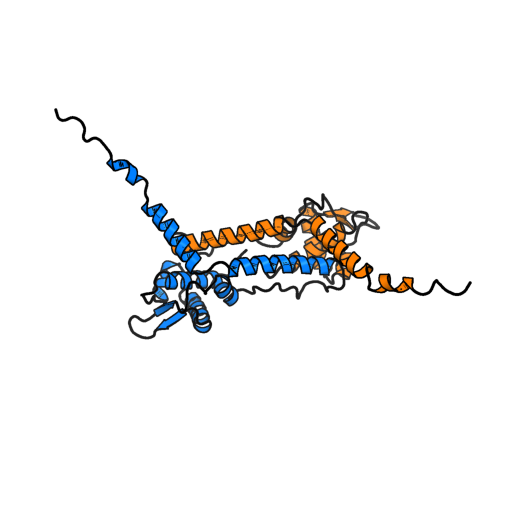 153 ARG B O 1
ATOM 2356 N N . ALA B 1 154 ? -13.32 23.859 60.688 1 30.48 154 ALA B N 1
ATOM 2357 C CA . ALA B 1 154 ? -13.891 24.953 61.5 1 30.48 154 ALA B CA 1
ATOM 2358 C C . ALA B 1 154 ? -14.297 24.469 62.875 1 30.48 154 ALA B C 1
ATOM 2360 O O . ALA B 1 154 ? -14.734 23.328 63.031 1 30.48 154 ALA B O 1
#

Nearest PDB structures (foldseek):
  2y75-assembly1_E  TM=8.753E-01  e=1.007E-08  Bacillus subtilis
  3lwf-assembly1_A  TM=8.392E-01  e=1.958E-08  Listeria innocua
  4hf0-assembly1_B  TM=8.742E-01  e=5.816E-08  Escherichia coli K-12
  4cic-assembly1_B  TM=7.962E-01  e=2.210E-08  Thermincola potens JR
  3k69-assembly1_A-2  TM=7.383E-01  e=8.797E-06  Lactiplantibacillus plantarum

Foldseek 3Di:
DDADPLLVLQVQVLLVQVLPQPAFDALVRSCVVVVHDSVSSVVSVVLCVVLQQKHWDDDDRTHIHGGDDQQQAFSLSRRVSPDVLDPDCVVPDDVPDVVSVVVVVVVNVVSVVVSVVRNNHGSVNVSVVVVVVVVVVVPPPCVPPPPDDPDDDD/DDADPLLVLQVQVLLVQVLVQPAFDALVRSCVVVVHDSVSSVVSVVLCVVLQQKDWDDDDRTHIHGGDDQQQAFSLSRRVSPDVLDDDCVVPDDVPDVVSVVVVVVVNVVSVVVSVVRNNHGSVNVSVVVVVVVVVVVPPPCVPPDPPDPDDDD

InterPro domains:
  IPR000944 Transcription regulator Rrf2 [PF02082] (4-128)
  IPR000944 Transcription regulator Rrf2 [PS51197] (2-128)
  IPR000944 Transcription regulator Rrf2 [PTHR33221] (1-134)
  IPR000944 Transcription regulator Rrf2 [TIGR00738] (1-128)
  IPR030489 Transcription regulator Rrf2-type, conserved site [PS01332] (48-66)
  IPR036388 Winged helix-like DNA-binding domain superfamily [G3DSA:1.10.10.10] (1-140)
  IPR036390 Winged helix DNA-binding domain superfamily [SSF46785] (2-128)